Protein AF-0000000084917262 (afdb_homodimer)

Secondary structure (DSSP, 8-state):
---EEEEEE--GGGB-TTSSB-HHHHHHHHHHHHHHHHHHTTS--HHHHTTTEE--EEEEEEEE-S---TT-EEEEEEEEEEE-SSEEEEEEEEEETT--EEEEEEEEEE-EEE-TTS--EEE-PPPHHHHHHHHTTB-/---EEEEEE--GGGB-TTSSB-HHHHHHHHHHHHHHHHHHTTS--HHHHTTTEE--EEEEEEEE-S---TT-EEEEEEEEEEE-SSEEEEEEEEEETT--EEEEEEEEEE-EEE-TTS--EEE-PPPHHHHHHHHTTB-

Radius of gyration: 19.42 Å; Cα contacts (8 Å, |Δi|>4): 607; chains: 2; bounding box: 47×55×39 Å

Foldseek 3Di:
DDWDKDKDAAAPVQADPVQFGDVVVVVVVVVVSVQCCCVVQQVHHCVPAVQWKDKDWDDKDKDFQDTHHHGFMKMKTKFWADDDFFKTKMKMWIAGPVRHTGMIIIIMIGIWTADNVRPDIGGDGDDPSSVVSNCVRHD/DDWDKDKDAAAPVQADPVQFGDVVVVVVVVVVSVQCCCVVQQVHHCVPAVQWKDKDWDDKDKDFDDTHHHGFMKMKTKFWADDDFFKTKMKMWIAGPVRHTGMIIIIMIGIWTADNVRPDIGGDGDDPSSVVSNCVRHD

Solvent-accessible surface area (backbone atoms only — not comparable to full-atom values): 14367 Å² total; per-residue (Å²): 112,38,66,51,72,49,75,49,68,38,45,77,92,38,46,41,91,77,58,28,53,37,66,47,50,55,48,47,48,50,51,50,50,52,48,49,43,30,33,77,67,53,75,48,37,62,94,73,40,45,80,44,30,48,68,52,70,40,34,39,37,40,38,49,68,42,87,51,41,76,69,41,53,34,41,37,36,36,34,30,70,44,80,56,66,34,35,37,35,28,37,37,38,32,26,35,87,86,64,48,53,29,30,38,38,39,41,29,36,31,33,28,38,34,40,94,85,54,80,43,76,42,81,33,68,58,51,71,70,50,49,57,49,53,55,58,21,39,106,115,40,65,50,72,50,75,48,68,39,44,78,91,39,44,40,92,76,57,27,52,37,67,47,50,55,47,45,50,50,50,49,50,52,47,48,42,29,34,77,66,53,72,49,37,61,92,73,40,47,78,44,30,47,67,52,69,41,35,40,37,40,39,49,68,41,87,50,42,77,68,41,52,34,41,37,36,35,34,32,70,45,80,57,64,34,36,37,35,27,38,38,39,31,25,36,86,88,65,48,55,29,31,38,38,39,42,28,35,32,34,29,39,34,40,92,85,53,79,44,77,42,80,34,67,59,52,70,69,50,49,56,48,54,54,57,21,38,106

Sequence (278 aa):
MSYFTKQEKIKFKHIDYAGIVFYPRFLEMVNDLVEDWFEEALDRPFSKMHETNGIPTVDLKVQFKAPARLGEVITKKLWVKELRNSSVLCGFQFVKDNNTTVLEGEVTLVNVKIAEDRNEIKSEAFSEVIKSKIMNYQLMSYFTKQEKIKFKHIDYAGIVFYPRFLEMVNDLVEDWFEEALDRPFSKMHETNGIPTVDLKVQFKAPARLGEVITKKLWVKELRNSSVLCGFQFVKDNNTTVLEGEVTLVNVKIAEDRNEIKSEAFSEVIKSKIMNYQL

Organism: Flavobacterium indicum (strain DSM 17447 / CIP 109464 / GPTSA100-9) (NCBI:txid1094466)

Structure (mmCIF, N/CA/C/O backbone):
data_AF-0000000084917262-model_v1
#
loop_
_entity.id
_entity.type
_entity.pdbx_description
1 polymer 'Probable thioesterase'
#
loop_
_atom_site.group_PDB
_atom_site.id
_atom_site.type_symbol
_atom_site.label_atom_id
_atom_site.label_alt_id
_atom_site.label_comp_id
_atom_site.label_asym_id
_atom_site.label_entity_id
_atom_site.label_seq_id
_atom_site.pdbx_PDB_ins_code
_atom_site.Cartn_x
_atom_site.Cartn_y
_atom_site.Cartn_z
_atom_site.occupancy
_atom_site.B_iso_or_equiv
_atom_site.auth_seq_id
_atom_site.auth_comp_id
_atom_site.auth_asym_id
_atom_site.auth_atom_id
_atom_site.pdbx_PDB_model_num
ATOM 1 N N . MET A 1 1 ? 22.609 -16.922 -0.938 1 57.91 1 MET A N 1
ATOM 2 C CA . MET A 1 1 ? 21.312 -16.453 -0.486 1 57.91 1 MET A CA 1
ATOM 3 C C . MET A 1 1 ? 20.891 -15.211 -1.265 1 57.91 1 MET A C 1
ATOM 5 O O . MET A 1 1 ? 21.578 -14.188 -1.232 1 57.91 1 MET A O 1
ATOM 9 N N . SER A 1 2 ? 20.062 -15.305 -2.33 1 86.94 2 SER A N 1
ATOM 10 C CA . SER A 1 2 ? 20.125 -14.25 -3.34 1 86.94 2 SER A CA 1
ATOM 11 C C . SER A 1 2 ? 18.844 -13.406 -3.334 1 86.94 2 SER A C 1
ATOM 13 O O . SER A 1 2 ? 17.766 -13.906 -2.998 1 86.94 2 SER A O 1
ATOM 15 N N . TYR A 1 3 ? 19.047 -12.133 -3.193 1 95.94 3 TYR A N 1
ATOM 16 C CA . TYR A 1 3 ? 17.953 -11.203 -3.494 1 95.94 3 TYR A CA 1
ATOM 17 C C . TYR A 1 3 ? 17.594 -11.242 -4.973 1 95.94 3 TYR A C 1
ATOM 19 O O . TYR A 1 3 ? 18.469 -11.438 -5.828 1 95.94 3 TYR A O 1
ATOM 27 N N . PHE A 1 4 ? 16.297 -11.328 -5.18 1 98.5 4 PHE A N 1
ATOM 28 C CA . PHE A 1 4 ? 15.883 -10.906 -6.512 1 98.5 4 PHE A CA 1
ATOM 29 C C . PHE A 1 4 ? 15.891 -9.383 -6.625 1 98.5 4 PHE A C 1
ATOM 31 O O . PHE A 1 4 ? 15.297 -8.695 -5.797 1 98.5 4 PHE A O 1
ATOM 38 N N . THR A 1 5 ? 16.547 -8.836 -7.66 1 98.38 5 THR A N 1
ATOM 39 C CA . THR A 1 5 ? 16.781 -7.395 -7.68 1 98.38 5 THR A CA 1
ATOM 40 C C . THR A 1 5 ? 16.375 -6.797 -9.023 1 98.38 5 THR A C 1
ATOM 42 O O . THR A 1 5 ? 16.594 -7.398 -10.07 1 98.38 5 THR A O 1
ATOM 45 N N . LYS A 1 6 ? 15.789 -5.637 -8.992 1 98.56 6 LYS A N 1
ATOM 46 C CA . LYS A 1 6 ? 15.477 -4.812 -10.156 1 98.56 6 LYS A CA 1
ATOM 47 C C . LYS A 1 6 ? 15.75 -3.336 -9.875 1 98.56 6 LYS A C 1
ATOM 49 O O . LYS A 1 6 ? 15.562 -2.869 -8.75 1 98.56 6 LYS A O 1
ATOM 54 N N . GLN A 1 7 ? 16.141 -2.639 -10.891 1 98.5 7 GLN A N 1
ATOM 55 C CA . GLN A 1 7 ? 16.266 -1.191 -10.758 1 98.5 7 GLN A CA 1
ATOM 56 C C . GLN A 1 7 ? 15.109 -0.468 -11.445 1 98.5 7 GLN A C 1
ATOM 58 O O . GLN A 1 7 ? 14.57 -0.958 -12.438 1 98.5 7 GLN A O 1
ATOM 63 N N . GLU A 1 8 ? 14.797 0.657 -10.922 1 98.38 8 GLU A N 1
ATOM 64 C CA . GLU A 1 8 ? 13.75 1.489 -11.5 1 98.38 8 GLU A CA 1
ATOM 65 C C . GLU A 1 8 ? 14.047 2.973 -11.312 1 98.38 8 GLU A C 1
ATOM 67 O O . GLU A 1 8 ? 14.422 3.398 -10.219 1 98.38 8 GLU A O 1
ATOM 72 N N . LYS A 1 9 ? 13.938 3.75 -12.375 1 98.56 9 LYS A N 1
ATOM 73 C CA . LYS A 1 9 ? 14.062 5.203 -12.305 1 98.56 9 LYS A CA 1
ATOM 74 C C . LYS A 1 9 ? 12.727 5.852 -11.953 1 98.56 9 LYS A C 1
ATOM 76 O O . LYS A 1 9 ? 11.703 5.551 -12.562 1 98.56 9 LYS A O 1
ATOM 81 N N . ILE A 1 10 ? 12.75 6.723 -10.945 1 98.75 10 ILE A N 1
ATOM 82 C CA . ILE A 1 10 ? 11.547 7.461 -10.555 1 98.75 10 ILE A CA 1
ATOM 83 C C . ILE A 1 10 ? 11.156 8.43 -11.672 1 98.75 10 ILE A C 1
ATOM 85 O O . ILE A 1 10 ? 11.984 9.219 -12.133 1 98.75 10 ILE A O 1
ATOM 89 N N . LYS A 1 11 ? 9.938 8.344 -12.094 1 98.75 11 LYS A N 1
ATOM 90 C CA . LYS A 1 11 ? 9.445 9.125 -13.219 1 98.75 11 LYS A CA 1
ATOM 91 C C . LYS A 1 11 ? 8.391 10.133 -12.781 1 98.75 11 LYS A C 1
ATOM 93 O O . LYS A 1 11 ? 7.938 10.102 -11.633 1 98.75 11 LYS A O 1
ATOM 98 N N . PHE A 1 12 ? 7.906 10.922 -13.742 1 98.31 12 PHE A N 1
ATOM 99 C CA . PHE A 1 12 ? 6.938 11.984 -13.508 1 98.31 12 PHE A CA 1
ATOM 100 C C . PHE A 1 12 ? 5.645 11.43 -12.93 1 98.31 12 PHE A C 1
ATOM 102 O O . PHE A 1 12 ? 5.094 11.984 -11.977 1 98.31 12 PHE A O 1
ATOM 109 N N . LYS A 1 13 ? 5.129 10.336 -13.312 1 98 13 LYS A N 1
ATOM 110 C CA . LYS A 1 13 ? 3.855 9.734 -12.922 1 98 13 LYS A CA 1
ATOM 111 C C . LYS A 1 13 ? 3.881 9.289 -11.461 1 98 13 LYS A C 1
ATOM 113 O O . LYS A 1 13 ? 2.836 8.977 -10.883 1 98 13 LYS A O 1
ATOM 118 N N . HIS A 1 14 ? 5.133 9.211 -10.906 1 98.62 14 HIS A N 1
ATOM 119 C CA . HIS A 1 14 ? 5.27 8.68 -9.555 1 98.62 14 HIS A CA 1
ATOM 120 C C . HIS A 1 14 ? 5.164 9.789 -8.516 1 98.62 14 HIS A C 1
ATOM 122 O O . HIS A 1 14 ? 4.992 9.508 -7.324 1 98.62 14 HIS A O 1
ATOM 128 N N . ILE A 1 15 ? 5.332 11.055 -8.914 1 96.94 15 ILE A N 1
ATOM 129 C CA . ILE A 1 15 ? 5.582 12.172 -8.008 1 96.94 15 ILE A CA 1
ATOM 130 C C . ILE A 1 15 ? 4.266 12.867 -7.68 1 96.94 15 ILE A C 1
ATOM 132 O O . ILE A 1 15 ? 3.436 13.102 -8.562 1 96.94 15 ILE A O 1
ATOM 136 N N . ASP A 1 16 ? 4.109 13.125 -6.438 1 93.81 16 ASP A N 1
ATOM 137 C CA . ASP A 1 16 ? 2.918 13.859 -6.023 1 93.81 16 ASP A CA 1
ATOM 138 C C . ASP A 1 16 ? 3.219 15.352 -5.863 1 93.81 16 ASP A C 1
ATOM 140 O O . ASP A 1 16 ? 4.293 15.82 -6.25 1 93.81 16 ASP A O 1
ATOM 144 N N . TYR A 1 17 ? 2.275 16.078 -5.309 1 90 17 TYR A N 1
ATOM 145 C CA . TYR A 1 17 ? 2.352 17.531 -5.203 1 90 17 TYR A CA 1
ATOM 146 C C . TYR A 1 17 ? 3.5 17.953 -4.293 1 90 17 TYR A C 1
ATOM 148 O O . TYR A 1 17 ? 4.086 19.016 -4.477 1 90 17 TYR A O 1
ATOM 156 N N . ALA A 1 18 ? 3.91 17.109 -3.277 1 89.06 18 ALA A N 1
ATOM 157 C CA . ALA A 1 18 ? 4.988 17.422 -2.344 1 89.06 18 ALA A CA 1
ATOM 158 C C . ALA A 1 18 ? 6.355 17.234 -2.998 1 89.06 18 ALA A C 1
ATOM 160 O O . ALA A 1 18 ? 7.387 17.531 -2.391 1 89.06 18 ALA A O 1
ATOM 161 N N . GLY A 1 19 ? 6.375 16.734 -4.246 1 91.31 19 GLY A N 1
ATOM 162 C CA . GLY A 1 19 ? 7.621 16.578 -4.98 1 91.31 19 GLY A CA 1
ATOM 163 C C . GLY A 1 19 ? 8.336 15.273 -4.672 1 91.31 19 GLY A C 1
ATOM 164 O O . GLY A 1 19 ? 9.523 15.117 -4.973 1 91.31 19 GLY A O 1
ATOM 165 N N . ILE A 1 20 ? 7.715 14.422 -4.02 1 95.06 20 ILE A N 1
ATOM 166 C CA . ILE A 1 20 ? 8.266 13.109 -3.717 1 95.06 20 ILE A CA 1
ATOM 167 C C . ILE A 1 20 ? 7.32 12.023 -4.242 1 95.06 20 ILE A C 1
ATOM 169 O O . ILE A 1 20 ? 6.211 12.32 -4.688 1 95.06 20 ILE A O 1
ATOM 173 N N . VAL A 1 21 ? 7.73 10.789 -4.219 1 98.06 21 VAL A N 1
ATOM 174 C CA . VAL A 1 21 ? 6.906 9.688 -4.711 1 98.06 21 VAL A CA 1
ATOM 175 C C . VAL A 1 21 ? 5.652 9.555 -3.848 1 98.06 21 VAL A C 1
ATOM 177 O O . VAL A 1 21 ? 5.738 9.531 -2.619 1 98.06 21 VAL A O 1
ATOM 180 N N . PHE A 1 22 ? 4.516 9.484 -4.52 1 98.19 22 PHE A N 1
ATOM 181 C CA . PHE A 1 22 ? 3.242 9.133 -3.898 1 98.19 22 PHE A CA 1
ATOM 182 C C . PHE A 1 22 ? 3.258 7.691 -3.414 1 98.19 22 PHE A C 1
ATOM 184 O O . PHE A 1 22 ? 3.453 6.766 -4.207 1 98.19 22 PHE A O 1
ATOM 191 N N . TYR A 1 23 ? 3.033 7.43 -2.107 1 98.44 23 TYR A N 1
ATOM 192 C CA . TYR A 1 23 ? 3.441 6.168 -1.502 1 98.44 23 TYR A CA 1
ATOM 193 C C . TYR A 1 23 ? 2.713 4.992 -2.145 1 98.44 23 TYR A C 1
ATOM 195 O O . TYR A 1 23 ? 3.281 3.906 -2.291 1 98.44 23 TYR A O 1
ATOM 203 N N . PRO A 1 24 ? 1.48 5.141 -2.543 1 98.5 24 PRO A N 1
ATOM 204 C CA . PRO A 1 24 ? 0.861 3.986 -3.201 1 98.5 24 PRO A CA 1
ATOM 205 C C . PRO A 1 24 ? 1.6 3.564 -4.469 1 98.5 24 PRO A C 1
ATOM 207 O O . PRO A 1 24 ? 1.508 2.406 -4.883 1 98.5 24 PRO A O 1
ATOM 210 N N . ARG A 1 25 ? 2.295 4.477 -5.078 1 98.75 25 ARG A N 1
ATOM 211 C CA . ARG A 1 25 ? 3.096 4.109 -6.238 1 98.75 25 ARG A CA 1
ATOM 212 C C . ARG A 1 25 ? 4.176 3.1 -5.863 1 98.75 25 ARG A C 1
ATOM 214 O O . ARG A 1 25 ? 4.527 2.23 -6.664 1 98.75 25 ARG A O 1
ATOM 221 N N . PHE A 1 26 ? 4.688 3.238 -4.676 1 98.81 26 PHE A N 1
ATOM 222 C CA . PHE A 1 26 ? 5.68 2.268 -4.219 1 98.81 26 PHE A CA 1
ATOM 223 C C . PHE A 1 26 ? 5.074 0.871 -4.145 1 98.81 26 PHE A C 1
ATOM 225 O O . PHE A 1 26 ? 5.758 -0.122 -4.402 1 98.81 26 PHE A O 1
ATOM 232 N N . LEU A 1 27 ? 3.834 0.787 -3.783 1 98.69 27 LEU A N 1
ATOM 233 C CA . LEU A 1 27 ? 3.197 -0.521 -3.666 1 98.69 27 LEU A CA 1
ATOM 234 C C . LEU A 1 27 ? 2.924 -1.118 -5.043 1 98.69 27 LEU A C 1
ATOM 236 O O . LEU A 1 27 ? 2.98 -2.338 -5.219 1 98.69 27 LEU A O 1
ATOM 240 N N . GLU A 1 28 ? 2.711 -0.236 -6.004 1 98.56 28 GLU A N 1
ATOM 241 C CA . GLU A 1 28 ? 2.703 -0.713 -7.387 1 98.56 28 GLU A CA 1
ATOM 242 C C . GLU A 1 28 ? 4.066 -1.275 -7.781 1 98.56 28 GLU A C 1
ATOM 244 O O . GLU A 1 28 ? 4.145 -2.309 -8.453 1 98.56 28 GLU A O 1
ATOM 249 N N . MET A 1 29 ? 5.051 -0.601 -7.371 1 98.81 29 MET A N 1
ATOM 250 C CA . MET A 1 29 ? 6.402 -1.062 -7.68 1 98.81 29 MET A CA 1
ATOM 251 C C . MET A 1 29 ? 6.688 -2.398 -7.004 1 98.81 29 MET A C 1
ATOM 253 O O . MET A 1 29 ? 7.379 -3.248 -7.566 1 98.81 29 MET A O 1
ATOM 257 N N . VAL A 1 30 ? 6.211 -2.574 -5.762 1 98.81 30 VAL A N 1
ATOM 258 C CA . VAL A 1 30 ? 6.355 -3.859 -5.086 1 98.81 30 VAL A CA 1
ATOM 259 C C . VAL A 1 30 ? 5.668 -4.953 -5.898 1 98.81 30 VAL A C 1
ATOM 261 O O . VAL A 1 30 ? 6.238 -6.023 -6.113 1 98.81 30 VAL A O 1
ATOM 264 N N . ASN A 1 31 ? 4.469 -4.66 -6.355 1 98.62 31 ASN A N 1
ATOM 265 C CA . ASN A 1 31 ? 3.775 -5.641 -7.184 1 98.62 31 ASN A CA 1
ATOM 266 C C . ASN A 1 31 ? 4.551 -5.941 -8.461 1 98.62 31 ASN A C 1
ATOM 268 O O . ASN A 1 31 ? 4.648 -7.098 -8.875 1 98.62 31 ASN A O 1
ATOM 272 N N . ASP A 1 32 ? 5.043 -4.883 -9.094 1 98.5 32 ASP A N 1
ATOM 273 C CA . ASP A 1 32 ? 5.848 -5.082 -10.297 1 98.5 32 ASP A CA 1
ATOM 274 C C . ASP A 1 32 ? 7.039 -6 -10.016 1 98.5 32 ASP A C 1
ATOM 276 O O . ASP A 1 32 ? 7.375 -6.855 -10.836 1 98.5 32 ASP A O 1
ATOM 280 N N . LEU A 1 33 ? 7.672 -5.785 -8.891 1 98.81 33 LEU A N 1
ATOM 281 C CA . LEU A 1 33 ? 8.812 -6.598 -8.484 1 98.81 33 LEU A CA 1
ATOM 282 C C . LEU A 1 33 ? 8.414 -8.062 -8.336 1 98.81 33 LEU A C 1
ATOM 284 O O . LEU A 1 33 ? 9.125 -8.953 -8.797 1 98.81 33 LEU A O 1
ATOM 288 N N . VAL A 1 34 ? 7.316 -8.328 -7.734 1 98.62 34 VAL A N 1
ATOM 289 C CA . VAL A 1 34 ? 6.785 -9.672 -7.574 1 98.62 34 VAL A CA 1
ATOM 290 C C . VAL A 1 34 ? 6.504 -10.289 -8.945 1 98.62 34 VAL A C 1
ATOM 292 O O . VAL A 1 34 ? 6.867 -11.438 -9.203 1 98.62 34 VAL A O 1
ATOM 295 N N . GLU A 1 35 ? 5.859 -9.516 -9.805 1 98 35 GLU A N 1
ATOM 296 C CA . GLU A 1 35 ? 5.551 -10 -11.148 1 98 35 GLU A CA 1
ATOM 297 C C . GLU A 1 35 ? 6.82 -10.367 -11.906 1 98 35 GLU A C 1
ATOM 299 O O . GLU A 1 35 ? 6.895 -11.43 -12.523 1 98 35 GLU A O 1
ATOM 304 N N . ASP A 1 36 ? 7.777 -9.508 -11.852 1 98.5 36 ASP A N 1
ATOM 305 C CA . ASP A 1 36 ? 9.062 -9.781 -12.484 1 98.5 36 ASP A CA 1
ATOM 306 C C . ASP A 1 36 ? 9.703 -11.039 -11.906 1 98.5 36 ASP A C 1
ATOM 308 O O . ASP A 1 36 ? 10.305 -11.836 -12.633 1 98.5 36 ASP A O 1
ATOM 312 N N . TRP A 1 37 ? 9.617 -11.203 -10.602 1 98.62 37 TRP A N 1
ATOM 313 C CA . TRP A 1 37 ? 10.188 -12.367 -9.93 1 98.62 37 TRP A CA 1
ATOM 314 C C . TRP A 1 37 ? 9.547 -13.648 -10.453 1 98.62 37 TRP A C 1
ATOM 316 O O . TRP A 1 37 ? 10.25 -14.609 -10.789 1 98.62 37 TRP A O 1
ATOM 326 N N . PHE A 1 38 ? 8.281 -13.656 -10.547 1 98.06 38 PHE A N 1
ATOM 327 C CA . PHE A 1 38 ? 7.562 -14.828 -11.039 1 98.06 38 PHE A CA 1
ATOM 328 C C . PHE A 1 38 ? 7.945 -15.133 -12.484 1 98.06 38 PHE A C 1
ATOM 330 O O . PHE A 1 38 ? 8.055 -16.297 -12.875 1 98.06 38 PHE A O 1
ATOM 337 N N . GLU A 1 39 ? 8.109 -14.102 -13.258 1 97.69 39 GLU A N 1
ATOM 338 C CA . GLU A 1 39 ? 8.414 -14.297 -14.672 1 97.69 39 GLU A CA 1
ATOM 339 C C . GLU A 1 39 ? 9.867 -14.719 -14.867 1 97.69 39 GLU A C 1
ATOM 341 O O . GLU A 1 39 ? 10.141 -15.742 -15.5 1 97.69 39 GLU A O 1
ATOM 346 N N . GLU A 1 40 ? 10.758 -14.016 -14.297 1 97.88 40 GLU A N 1
ATOM 347 C CA . GLU A 1 40 ? 12.172 -14.148 -14.641 1 97.88 40 GLU A CA 1
ATOM 348 C C . GLU A 1 40 ? 12.836 -15.25 -13.82 1 97.88 40 GLU A C 1
ATOM 350 O O . GLU A 1 40 ? 13.781 -15.891 -14.273 1 97.88 40 GLU A O 1
ATOM 355 N N . ALA A 1 41 ? 12.328 -15.453 -12.586 1 96.94 41 ALA A N 1
ATOM 356 C CA . ALA A 1 41 ? 13.016 -16.375 -11.68 1 96.94 41 ALA A CA 1
ATOM 357 C C . ALA A 1 41 ? 12.242 -17.672 -11.523 1 96.94 41 ALA A C 1
ATOM 359 O O . ALA A 1 41 ? 12.828 -18.734 -11.312 1 96.94 41 ALA A O 1
ATOM 360 N N . LEU A 1 42 ? 10.953 -17.656 -11.625 1 96.75 42 LEU A N 1
ATOM 361 C CA . LEU A 1 42 ? 10.148 -18.828 -11.312 1 96.75 42 LEU A CA 1
ATOM 362 C C . LEU A 1 42 ? 9.555 -19.438 -12.578 1 96.75 42 LEU A C 1
ATOM 364 O O . LEU A 1 42 ? 8.891 -20.469 -12.523 1 96.75 42 LEU A O 1
ATOM 368 N N . ASP A 1 43 ? 9.727 -18.812 -13.719 1 95.94 43 ASP A N 1
ATOM 369 C CA . ASP A 1 43 ? 9.219 -19.266 -15.008 1 95.94 43 ASP A CA 1
ATOM 370 C C . ASP A 1 43 ? 7.699 -19.406 -14.984 1 95.94 43 ASP A C 1
ATOM 372 O O . ASP A 1 43 ? 7.148 -20.391 -15.477 1 95.94 43 ASP A O 1
ATOM 376 N N . ARG A 1 44 ? 7.109 -18.5 -14.367 1 94.75 44 ARG A N 1
ATOM 377 C CA . ARG A 1 44 ? 5.656 -18.469 -14.234 1 94.75 44 ARG A CA 1
ATOM 378 C C . ARG A 1 44 ? 5.121 -17.047 -14.406 1 94.75 44 ARG A C 1
ATOM 380 O O . ARG A 1 44 ? 4.617 -16.453 -13.453 1 94.75 44 ARG A O 1
ATOM 387 N N . PRO A 1 45 ? 5.164 -16.625 -15.672 1 95.5 45 PRO A N 1
ATOM 388 C CA . PRO A 1 45 ? 4.699 -15.266 -15.906 1 95.5 45 PRO A CA 1
ATOM 389 C C . PRO A 1 45 ? 3.205 -15.094 -15.641 1 95.5 45 PRO A C 1
ATOM 391 O O . PRO A 1 45 ? 2.412 -15.984 -15.953 1 95.5 45 PRO A O 1
ATOM 394 N N . PHE A 1 46 ? 2.881 -13.906 -15.07 1 93.06 46 PHE A N 1
ATOM 395 C CA . PHE A 1 46 ? 1.482 -13.594 -14.805 1 93.06 46 PHE A CA 1
ATOM 396 C C . PHE A 1 46 ? 0.658 -13.672 -16.078 1 93.06 46 PHE A C 1
ATOM 398 O O . PHE A 1 46 ? -0.5 -14.094 -16.062 1 93.06 46 PHE A O 1
ATOM 405 N N . SER A 1 47 ? 1.156 -13.352 -17.234 1 89.38 47 SER A N 1
ATOM 406 C CA . SER A 1 47 ? 0.464 -13.336 -18.516 1 89.38 47 SER A CA 1
ATOM 407 C C . SER A 1 47 ? 0.005 -14.734 -18.906 1 89.38 47 SER A C 1
ATOM 409 O O . SER A 1 47 ? -0.925 -14.883 -19.703 1 89.38 47 SER A O 1
ATOM 411 N N . LYS A 1 48 ? 0.574 -15.766 -18.375 1 85.19 48 LYS A N 1
ATOM 412 C CA . LYS A 1 48 ? 0.231 -17.141 -18.734 1 85.19 48 LYS A CA 1
ATOM 413 C C . LYS A 1 48 ? -0.531 -17.844 -17.625 1 85.19 48 LYS A C 1
ATOM 415 O O . LYS A 1 48 ? -1.221 -18.828 -17.859 1 85.19 48 LYS A O 1
ATOM 420 N N . MET A 1 49 ? -0.404 -17.391 -16.438 1 78.75 49 MET A N 1
ATOM 421 C CA . MET A 1 49 ? -1.025 -18.062 -15.289 1 78.75 49 MET A CA 1
ATOM 422 C C . MET A 1 49 ? -2.424 -17.516 -15.031 1 78.75 49 MET A C 1
ATOM 424 O O . MET A 1 49 ? -3.311 -18.234 -14.586 1 78.75 49 MET A O 1
ATOM 428 N N . HIS A 1 50 ? -2.658 -16.359 -15.312 1 66 50 HIS A N 1
ATOM 429 C CA . HIS A 1 50 ? -3.814 -15.664 -14.766 1 66 50 HIS A CA 1
ATOM 430 C C . HIS A 1 50 ? -5.094 -16.062 -15.492 1 66 50 HIS A C 1
ATOM 432 O O . HIS A 1 50 ? -6.191 -15.664 -15.086 1 66 50 HIS A O 1
ATOM 438 N N . GLU A 1 51 ? -4.969 -16.906 -16.375 1 70.44 51 GLU A N 1
ATOM 439 C CA . GLU A 1 51 ? -6.207 -17.422 -16.953 1 70.44 51 GLU A CA 1
ATOM 440 C C . GLU A 1 51 ? -6.957 -18.312 -15.961 1 70.44 51 GLU A C 1
ATOM 442 O O . GLU A 1 51 ? -8.188 -18.266 -15.898 1 70.44 51 GLU A O 1
ATOM 447 N N . THR A 1 52 ? -6.176 -18.922 -15.117 1 82.69 52 THR A N 1
ATOM 448 C CA . THR A 1 52 ? -6.816 -19.891 -14.234 1 82.69 52 THR A CA 1
ATOM 449 C C . THR A 1 52 ? -6.262 -19.766 -12.812 1 82.69 52 THR A C 1
ATOM 451 O O . THR A 1 52 ? -6.797 -20.375 -11.883 1 82.69 52 THR A O 1
ATOM 454 N N . ASN A 1 53 ? -5.219 -19.031 -12.602 1 91.44 53 ASN A N 1
ATOM 455 C CA . ASN A 1 53 ? -4.551 -18.906 -11.312 1 91.44 53 ASN A CA 1
ATOM 456 C C . ASN A 1 53 ? -4.246 -17.453 -10.977 1 91.44 53 ASN A C 1
ATOM 458 O O . ASN A 1 53 ? -4.473 -16.562 -11.797 1 91.44 53 ASN A O 1
ATOM 462 N N . GLY A 1 54 ? -3.863 -17.188 -9.773 1 93.56 54 GLY A N 1
ATOM 463 C CA . GLY A 1 54 ? -3.438 -15.867 -9.328 1 93.56 54 GLY A CA 1
ATOM 464 C C . GLY A 1 54 ? -2.508 -15.914 -8.133 1 93.56 54 GLY A C 1
ATOM 465 O O . GLY A 1 54 ? -2.322 -16.969 -7.523 1 93.56 54 GLY A O 1
ATOM 466 N N . ILE A 1 55 ? -1.892 -14.867 -7.887 1 96.25 55 ILE A N 1
ATOM 467 C CA . ILE A 1 55 ? -1.007 -14.672 -6.742 1 96.25 55 ILE A CA 1
ATOM 468 C C . ILE A 1 55 ? -1.446 -13.445 -5.945 1 96.25 55 ILE A C 1
ATOM 470 O O . ILE A 1 55 ? -0.732 -12.445 -5.898 1 96.25 55 ILE A O 1
ATOM 474 N N . PRO A 1 56 ? -2.529 -13.492 -5.277 1 96.81 56 PRO A N 1
ATOM 475 C CA . PRO A 1 56 ? -2.977 -12.32 -4.527 1 96.81 56 PRO A CA 1
ATOM 476 C C . PRO A 1 56 ? -2.098 -12.023 -3.316 1 96.81 56 PRO A C 1
ATOM 478 O O . PRO A 1 56 ? -1.553 -12.945 -2.703 1 96.81 56 PRO A O 1
ATOM 481 N N . THR A 1 57 ? -1.932 -10.773 -3.004 1 98.5 57 THR A N 1
ATOM 482 C CA . THR A 1 57 ? -1.354 -10.289 -1.755 1 98.5 57 THR A CA 1
ATOM 483 C C . THR A 1 57 ? -2.381 -10.344 -0.627 1 98.5 57 THR A C 1
ATOM 485 O O . THR A 1 57 ? -3.471 -9.781 -0.747 1 98.5 57 THR A O 1
ATOM 488 N N . VAL A 1 58 ? -2.008 -10.961 0.519 1 98.69 58 VAL A N 1
ATOM 489 C CA . VAL A 1 58 ? -3.02 -11.109 1.56 1 98.69 58 VAL A CA 1
ATOM 490 C C . VAL A 1 58 ? -2.596 -10.336 2.807 1 98.69 58 VAL A C 1
ATOM 492 O O . VAL A 1 58 ? -3.408 -10.102 3.703 1 98.69 58 VAL A O 1
ATOM 495 N N . ASP A 1 59 ? -1.339 -10.055 2.92 1 98.81 59 ASP A N 1
ATOM 496 C CA . ASP A 1 59 ? -0.79 -9.266 4.02 1 98.81 59 ASP A CA 1
ATOM 497 C C . ASP A 1 59 ? 0.361 -8.383 3.539 1 98.81 59 ASP A C 1
ATOM 499 O O . ASP A 1 59 ? 1.196 -8.82 2.744 1 98.81 59 ASP A O 1
ATOM 503 N N . LEU A 1 60 ? 0.41 -7.16 4.031 1 98.88 60 LEU A N 1
ATOM 504 C CA . LEU A 1 60 ? 1.437 -6.203 3.635 1 98.88 60 LEU A CA 1
ATOM 505 C C . LEU A 1 60 ? 1.819 -5.305 4.805 1 98.88 60 LEU A C 1
ATOM 507 O O . LEU A 1 60 ? 0.947 -4.75 5.48 1 98.88 60 LEU A O 1
ATOM 511 N N . LYS A 1 61 ? 3.068 -5.191 5.086 1 98.81 61 LYS A N 1
ATOM 512 C CA . LYS A 1 61 ? 3.654 -4.242 6.027 1 98.81 61 LYS A CA 1
ATOM 513 C C . LYS A 1 61 ? 4.773 -3.436 5.375 1 98.81 61 LYS A C 1
ATOM 515 O O . LYS A 1 61 ? 5.656 -4.004 4.727 1 98.81 61 LYS A O 1
ATOM 520 N N . VAL A 1 62 ? 4.727 -2.188 5.559 1 98.88 62 VAL A N 1
ATOM 521 C CA . VAL A 1 62 ? 5.746 -1.354 4.934 1 98.88 62 VAL A CA 1
ATOM 522 C C . VAL A 1 62 ? 6.121 -0.207 5.871 1 98.88 62 VAL A C 1
ATOM 524 O O . VAL A 1 62 ? 5.25 0.413 6.484 1 98.88 62 VAL A O 1
ATOM 527 N N . GLN A 1 63 ? 7.344 0.051 6.016 1 98.88 63 GLN A N 1
ATOM 528 C CA . GLN A 1 63 ? 7.875 1.269 6.621 1 98.88 63 GLN A CA 1
ATOM 529 C C . GLN A 1 63 ? 8.547 2.154 5.574 1 98.88 63 GLN A C 1
ATOM 531 O O . GLN A 1 63 ? 9.43 1.7 4.848 1 98.88 63 GLN A O 1
ATOM 536 N N . PHE A 1 64 ? 8.062 3.344 5.461 1 98.81 64 PHE A N 1
ATOM 537 C CA . PHE A 1 64 ? 8.664 4.332 4.57 1 98.81 64 PHE A CA 1
ATOM 538 C C . PHE A 1 64 ? 9.727 5.145 5.305 1 98.81 64 PHE A C 1
ATOM 540 O O . PHE A 1 64 ? 9.406 5.895 6.23 1 98.81 64 PHE A O 1
ATOM 547 N N . LYS A 1 65 ? 10.953 5.055 4.84 1 98.38 65 LYS A N 1
ATOM 548 C CA . LYS A 1 65 ? 12.094 5.516 5.637 1 98.38 65 LYS A CA 1
ATOM 549 C C . LYS A 1 65 ? 12.633 6.836 5.105 1 98.38 65 LYS A C 1
ATOM 551 O O . LYS A 1 65 ? 13.148 7.656 5.871 1 98.38 65 LYS A O 1
ATOM 556 N N . ALA A 1 66 ? 12.617 7.031 3.824 1 97.38 66 ALA A N 1
ATOM 557 C CA . AL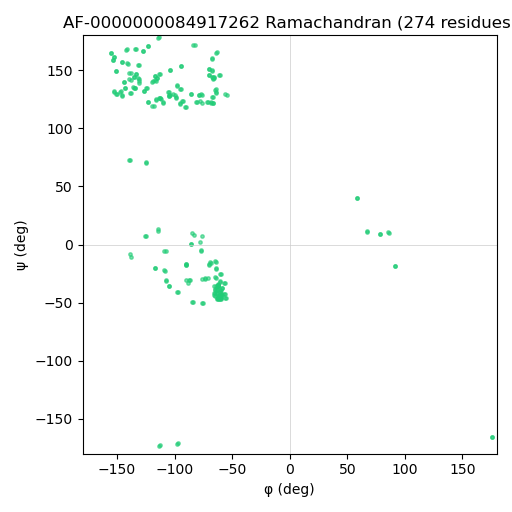A A 1 66 ? 13.117 8.25 3.189 1 97.38 66 ALA A CA 1
ATOM 558 C C . ALA A 1 66 ? 12.375 8.531 1.89 1 97.38 66 ALA A C 1
ATOM 560 O O . ALA A 1 66 ? 11.906 7.609 1.218 1 97.38 66 ALA A O 1
ATOM 561 N N . PRO A 1 67 ? 12.25 9.844 1.575 1 96.62 67 PRO A N 1
ATOM 562 C CA . PRO A 1 67 ? 11.586 10.156 0.306 1 96.62 67 PRO A CA 1
ATOM 563 C C . PRO A 1 67 ? 12.43 9.773 -0.908 1 96.62 67 PRO A C 1
ATOM 565 O O . PRO A 1 67 ? 13.656 9.68 -0.81 1 96.62 67 PRO A O 1
ATOM 568 N N . ALA A 1 68 ? 11.789 9.453 -2.012 1 97.56 68 ALA A N 1
ATOM 569 C CA . ALA A 1 68 ? 12.406 9.328 -3.328 1 97.56 68 ALA A CA 1
ATOM 570 C C . ALA A 1 68 ? 11.906 10.414 -4.273 1 97.56 68 ALA A C 1
ATOM 572 O O . ALA A 1 68 ? 10.75 10.836 -4.191 1 97.56 68 ALA A O 1
ATOM 573 N N . ARG A 1 69 ? 12.75 10.859 -5.16 1 96.5 69 ARG A N 1
ATOM 574 C CA . ARG A 1 69 ? 12.461 12.023 -5.98 1 96.5 69 ARG A CA 1
ATOM 575 C C . ARG A 1 69 ? 12.641 11.711 -7.461 1 96.5 69 ARG A C 1
ATOM 577 O O . ARG A 1 69 ? 13.266 10.711 -7.82 1 96.5 69 ARG A O 1
ATOM 584 N N . LEU A 1 70 ? 12.109 12.664 -8.266 1 97.25 70 LEU A N 1
ATOM 585 C CA . LEU A 1 70 ? 12.148 12.531 -9.719 1 97.25 70 LEU A CA 1
ATOM 586 C C . LEU A 1 70 ? 13.578 12.344 -10.211 1 97.25 70 LEU A C 1
ATOM 588 O O . LEU A 1 70 ? 14.477 13.086 -9.82 1 97.25 70 LEU A O 1
ATOM 592 N N . GLY A 1 71 ? 13.695 11.312 -11.008 1 97.94 71 GLY A N 1
ATOM 593 C CA . GLY A 1 71 ? 14.977 11.094 -11.656 1 97.94 71 GLY A CA 1
ATOM 594 C C . GLY A 1 71 ? 15.898 10.188 -10.859 1 97.94 71 GLY A C 1
ATOM 595 O O . GLY A 1 71 ? 16.875 9.664 -11.391 1 97.94 71 GLY A O 1
ATOM 596 N N . GLU A 1 72 ? 15.641 10.016 -9.594 1 98 72 GLU A N 1
ATOM 597 C CA . GLU A 1 72 ? 16.453 9.109 -8.797 1 98 72 GLU A CA 1
ATOM 598 C C . GLU A 1 72 ? 16.25 7.66 -9.219 1 98 72 GLU A C 1
ATOM 600 O O . GLU A 1 72 ? 15.188 7.297 -9.727 1 98 72 GLU A O 1
ATOM 605 N N . VAL A 1 73 ? 17.281 6.891 -9.062 1 98.56 73 VAL A N 1
ATOM 606 C CA . VAL A 1 73 ? 17.219 5.461 -9.344 1 98.56 73 VAL A CA 1
ATOM 607 C C . VAL A 1 73 ? 17.172 4.68 -8.031 1 98.56 73 VAL A C 1
ATOM 609 O O . VAL A 1 73 ? 17.984 4.918 -7.137 1 98.56 73 VAL A O 1
ATOM 612 N N . ILE A 1 74 ? 16.234 3.764 -7.953 1 98.56 74 ILE A N 1
ATOM 613 C CA . ILE A 1 74 ? 16.156 2.922 -6.762 1 98.56 74 ILE A CA 1
ATOM 614 C C . ILE A 1 74 ? 16.406 1.464 -7.148 1 98.56 74 ILE A C 1
ATOM 616 O O . ILE A 1 74 ? 15.992 1.021 -8.227 1 98.56 74 ILE A O 1
ATOM 620 N N . THR A 1 75 ? 17.109 0.774 -6.293 1 98.81 75 THR A N 1
ATOM 621 C CA . THR A 1 75 ? 17.25 -0.674 -6.387 1 98.81 75 THR A CA 1
ATOM 622 C C . THR A 1 75 ? 16.234 -1.383 -5.492 1 98.81 75 THR A C 1
ATOM 624 O O . THR A 1 75 ? 16.203 -1.151 -4.281 1 98.81 75 THR A O 1
ATOM 627 N N . LYS A 1 76 ? 15.445 -2.182 -6.133 1 98.88 76 LYS A N 1
ATOM 628 C CA . LYS A 1 76 ? 14.414 -2.951 -5.438 1 98.88 76 LYS A CA 1
ATOM 629 C C . LYS A 1 76 ? 14.883 -4.379 -5.176 1 98.88 76 LYS A C 1
ATOM 631 O O . LYS A 1 76 ? 15.297 -5.082 -6.098 1 98.88 76 LYS A O 1
ATOM 636 N N . LYS A 1 77 ? 14.797 -4.754 -3.908 1 98.69 77 LYS A N 1
ATOM 637 C CA . LYS A 1 77 ? 15.234 -6.086 -3.506 1 98.69 77 LYS A CA 1
ATOM 638 C C . LYS A 1 77 ? 14.086 -6.895 -2.912 1 98.69 77 LYS A C 1
ATOM 640 O O . LYS A 1 77 ? 13.266 -6.359 -2.164 1 98.69 77 LYS A O 1
ATOM 645 N N . LEU A 1 78 ? 14.039 -8.141 -3.232 1 98.81 78 LEU A N 1
ATOM 646 C CA . LEU A 1 78 ? 13.047 -9.078 -2.715 1 98.81 78 LEU A CA 1
ATOM 647 C C . LEU A 1 78 ? 13.703 -10.398 -2.318 1 98.81 78 LEU A C 1
ATOM 649 O O . LEU A 1 78 ? 14.555 -10.914 -3.043 1 98.81 78 LEU A O 1
ATOM 653 N N . TRP A 1 79 ? 13.32 -10.914 -1.139 1 98.69 79 TRP A N 1
ATOM 654 C CA . TRP A 1 79 ? 13.797 -12.219 -0.695 1 98.69 79 TRP A CA 1
ATOM 655 C C . TRP A 1 79 ? 12.695 -12.984 0.026 1 98.69 79 TRP A C 1
ATOM 657 O O . TRP A 1 79 ? 11.633 -12.43 0.318 1 98.69 79 TRP A O 1
ATOM 667 N N . VAL A 1 80 ? 12.969 -14.297 0.232 1 98.56 80 VAL A N 1
ATOM 668 C CA . VAL A 1 80 ? 11.961 -15.148 0.856 1 98.56 80 VAL A CA 1
ATOM 669 C C . VAL A 1 80 ? 12.289 -15.336 2.338 1 98.56 80 VAL A C 1
ATOM 671 O O . VAL A 1 80 ? 13.422 -15.648 2.697 1 98.56 80 VAL A O 1
ATOM 674 N N . LYS A 1 81 ? 11.305 -15.086 3.133 1 98.44 81 LYS A N 1
ATOM 675 C CA . LYS A 1 81 ? 11.445 -15.289 4.57 1 98.44 81 LYS A CA 1
ATOM 676 C C . LYS A 1 81 ? 10.875 -16.641 4.996 1 98.44 81 LYS A C 1
ATOM 678 O O . LYS A 1 81 ? 11.445 -17.312 5.855 1 98.44 81 LYS A O 1
ATOM 683 N N . GLU A 1 82 ? 9.766 -17 4.43 1 98.25 82 GLU A N 1
ATOM 684 C CA . GLU A 1 82 ? 9.086 -18.25 4.773 1 98.25 82 GLU A CA 1
ATOM 685 C C . GLU A 1 82 ? 8.258 -18.766 3.598 1 98.25 82 GLU A C 1
ATOM 687 O O . GLU A 1 82 ? 7.504 -18.016 2.982 1 98.25 82 GLU A O 1
ATOM 692 N N . LEU A 1 83 ? 8.398 -20.031 3.293 1 98.31 83 LEU A N 1
ATOM 693 C CA . LEU A 1 83 ? 7.59 -20.703 2.281 1 98.31 83 LEU A CA 1
ATOM 694 C C . LEU A 1 83 ? 6.672 -21.734 2.92 1 98.31 83 LEU A C 1
ATOM 696 O O . LEU A 1 83 ? 7.129 -22.578 3.705 1 98.31 83 LEU A O 1
ATOM 700 N N . ARG A 1 84 ? 5.422 -21.609 2.623 1 98.12 84 ARG A N 1
ATOM 701 C CA . ARG A 1 84 ? 4.426 -22.609 3.029 1 98.12 84 ARG A CA 1
ATOM 702 C C . ARG A 1 84 ? 3.852 -23.328 1.819 1 98.12 84 ARG A C 1
ATOM 704 O O . ARG A 1 84 ? 4.391 -23.234 0.715 1 98.12 84 ARG A O 1
ATOM 711 N N . ASN A 1 85 ? 2.818 -24.172 2.082 1 98.19 85 ASN A N 1
ATOM 712 C CA . ASN A 1 85 ? 2.281 -25.016 1.013 1 98.19 85 ASN A CA 1
ATOM 713 C C . ASN A 1 85 ? 1.707 -24.172 -0.122 1 98.19 85 ASN A C 1
ATOM 715 O O . ASN A 1 85 ? 1.933 -24.469 -1.297 1 98.19 85 ASN A O 1
ATOM 719 N N . SER A 1 86 ? 0.936 -23.156 0.256 1 98.5 86 SER A N 1
ATOM 720 C CA . SER A 1 86 ? 0.266 -22.359 -0.776 1 98.5 86 SER A CA 1
ATOM 721 C C . SER A 1 86 ? 0.583 -20.875 -0.634 1 98.5 86 SER A C 1
ATOM 723 O O . SER A 1 86 ? -0.022 -20.047 -1.309 1 98.5 86 SER A O 1
ATOM 725 N N . SER A 1 87 ? 1.523 -20.547 0.282 1 98.75 87 SER A N 1
ATOM 726 C CA . SER A 1 87 ? 1.811 -19.141 0.508 1 98.75 87 SER A CA 1
ATOM 727 C C . SER A 1 87 ? 3.303 -18.906 0.722 1 98.75 87 SER A C 1
ATOM 729 O O . SER A 1 87 ? 4.031 -19.828 1.104 1 98.75 87 SER A O 1
ATOM 731 N N . VAL A 1 88 ? 3.709 -17.703 0.453 1 98.75 88 VAL A N 1
ATOM 732 C CA . VAL A 1 88 ? 5.098 -17.312 0.67 1 98.75 88 VAL A CA 1
ATOM 733 C C . VAL A 1 88 ? 5.152 -15.914 1.279 1 98.75 88 VAL A C 1
ATOM 735 O O . VAL A 1 88 ? 4.453 -15.008 0.829 1 98.75 88 VAL A O 1
ATOM 738 N N . LEU A 1 89 ? 5.902 -15.773 2.338 1 98.81 89 LEU A N 1
ATOM 739 C CA . LEU A 1 89 ? 6.238 -14.492 2.943 1 98.81 89 LEU A CA 1
ATOM 740 C C . LEU A 1 89 ? 7.555 -13.953 2.391 1 98.81 89 LEU A C 1
ATOM 742 O O . LEU A 1 89 ? 8.594 -14.617 2.502 1 98.81 89 LEU A O 1
ATOM 746 N N . CYS A 1 90 ? 7.52 -12.781 1.86 1 98.81 90 CYS A N 1
ATOM 747 C CA . CYS A 1 90 ? 8.719 -12.148 1.32 1 98.81 90 CYS A CA 1
ATOM 748 C C . CYS A 1 90 ? 9.055 -10.875 2.084 1 98.81 90 CYS A C 1
ATOM 750 O O . CYS A 1 90 ? 8.156 -10.148 2.512 1 98.81 90 CYS A O 1
ATOM 752 N N . GLY A 1 91 ? 10.305 -10.633 2.221 1 98.81 91 GLY A N 1
ATOM 753 C CA . GLY A 1 91 ? 10.797 -9.297 2.545 1 98.81 91 GLY A CA 1
ATOM 754 C C . GLY A 1 91 ? 11.195 -8.5 1.32 1 98.81 91 GLY A C 1
ATOM 755 O O . GLY A 1 91 ? 11.523 -9.062 0.277 1 98.81 91 GLY A O 1
ATOM 756 N N . PHE A 1 92 ? 11.133 -7.215 1.424 1 98.88 92 PHE A N 1
ATOM 757 C CA . PHE A 1 92 ? 11.609 -6.355 0.347 1 98.88 92 PHE A CA 1
ATOM 758 C C . PHE A 1 92 ? 12.227 -5.078 0.906 1 98.88 92 PHE A C 1
ATOM 760 O O . PHE A 1 92 ? 11.922 -4.676 2.029 1 98.88 92 PHE A O 1
ATOM 767 N N . GLN A 1 93 ? 13.062 -4.496 0.123 1 98.81 93 GLN A N 1
ATOM 768 C CA . GLN A 1 93 ? 13.734 -3.24 0.443 1 98.81 93 GLN A CA 1
ATOM 769 C C . GLN A 1 93 ? 14.047 -2.447 -0.822 1 98.81 93 GLN A C 1
ATOM 771 O O . GLN A 1 93 ? 14.523 -3.008 -1.812 1 98.81 93 GLN A O 1
ATOM 776 N N . PHE A 1 94 ? 13.68 -1.203 -0.82 1 98.88 94 PHE A N 1
ATOM 777 C CA . PHE A 1 94 ? 14.07 -0.27 -1.87 1 98.88 94 PHE A CA 1
ATOM 778 C C . PHE A 1 94 ? 15.172 0.667 -1.383 1 98.88 94 PHE A C 1
ATOM 780 O O . PHE A 1 94 ? 15.031 1.31 -0.34 1 98.88 94 PHE A O 1
ATOM 787 N N . VAL A 1 95 ? 16.25 0.769 -2.156 1 98.75 95 VAL A N 1
ATOM 788 C CA . VAL A 1 95 ? 17.406 1.534 -1.705 1 98.75 95 VAL A CA 1
ATOM 789 C C . VAL A 1 95 ? 17.891 2.445 -2.83 1 98.75 95 VAL A C 1
ATOM 791 O O . VAL A 1 95 ? 17.859 2.066 -4.004 1 98.75 95 VAL A O 1
ATOM 794 N N . LYS A 1 96 ? 18.422 3.631 -2.416 1 98.12 96 LYS A N 1
ATOM 795 C CA . LYS A 1 96 ? 19.062 4.539 -3.361 1 98.12 96 LYS A CA 1
ATOM 796 C C . LYS A 1 96 ? 20.516 4.141 -3.596 1 98.12 96 LYS A C 1
ATOM 798 O O . LYS A 1 96 ? 21.047 3.248 -2.926 1 98.12 96 LYS A O 1
ATOM 803 N N . ASP A 1 97 ? 21.125 4.828 -4.582 1 94.81 97 ASP A N 1
ATOM 804 C CA . ASP A 1 97 ? 22.516 4.535 -4.922 1 94.81 97 ASP A CA 1
ATOM 805 C C . ASP A 1 97 ? 23.422 4.773 -3.721 1 94.81 97 ASP A C 1
ATOM 807 O O . ASP A 1 97 ? 24.438 4.082 -3.561 1 94.81 97 ASP A O 1
ATOM 811 N N . ASN A 1 98 ? 23.078 5.723 -2.895 1 95.31 98 ASN A N 1
ATOM 812 C CA . ASN A 1 98 ? 23.891 6.031 -1.732 1 95.31 98 ASN A CA 1
ATOM 813 C C . ASN A 1 98 ? 23.578 5.105 -0.559 1 95.31 98 ASN A C 1
ATOM 815 O O . ASN A 1 98 ? 23.953 5.402 0.582 1 95.31 98 ASN A O 1
ATOM 819 N N . ASN A 1 99 ? 22.797 4.102 -0.792 1 95.69 99 ASN A N 1
ATOM 820 C CA . ASN A 1 99 ? 22.469 3.041 0.155 1 95.69 99 ASN A CA 1
ATOM 821 C C . ASN A 1 99 ? 21.422 3.5 1.164 1 95.69 99 ASN A C 1
ATOM 823 O O . ASN A 1 99 ? 21.219 2.855 2.195 1 95.69 99 ASN A O 1
ATOM 827 N N . THR A 1 100 ? 20.875 4.672 0.904 1 98 100 THR A N 1
ATOM 828 C CA . THR A 1 100 ? 19.75 5.109 1.734 1 98 100 THR A CA 1
ATOM 829 C C . THR A 1 100 ? 18.516 4.242 1.49 1 98 100 THR A C 1
ATOM 831 O O . THR A 1 100 ? 18.078 4.086 0.35 1 98 100 THR A O 1
ATOM 834 N N . THR A 1 101 ? 18.016 3.617 2.562 1 98.81 101 THR A N 1
ATOM 835 C CA . THR A 1 101 ? 16.766 2.861 2.447 1 98.81 101 THR A CA 1
ATOM 836 C C . THR A 1 101 ? 15.578 3.799 2.275 1 98.81 101 THR A C 1
ATOM 838 O O . THR A 1 101 ? 15.336 4.66 3.123 1 98.81 101 THR A O 1
ATOM 841 N N . VAL A 1 102 ? 14.859 3.605 1.203 1 98.81 102 VAL A N 1
ATOM 842 C CA . VAL A 1 102 ? 13.648 4.367 0.934 1 98.81 102 VAL A CA 1
ATOM 843 C C . VAL A 1 102 ? 12.461 3.725 1.652 1 98.81 102 VAL A C 1
ATOM 845 O O . VAL A 1 102 ? 11.703 4.406 2.342 1 98.81 102 VAL A O 1
ATOM 848 N N . LEU A 1 103 ? 12.289 2.5 1.526 1 98.88 103 LEU A N 1
ATOM 849 C CA . LEU A 1 103 ? 11.266 1.729 2.229 1 98.88 103 LEU A CA 1
ATOM 850 C C . LEU A 1 103 ? 11.703 0.277 2.395 1 98.88 103 LEU A C 1
ATOM 852 O O . LEU A 1 103 ? 12.609 -0.188 1.697 1 98.88 103 LEU A O 1
ATOM 856 N N . GLU A 1 104 ? 11.055 -0.392 3.324 1 98.94 104 GLU A N 1
ATOM 857 C CA . GLU A 1 104 ? 11.227 -1.825 3.545 1 98.94 104 GLU A CA 1
ATOM 858 C C . GLU A 1 104 ? 9.969 -2.438 4.164 1 98.94 104 GLU A C 1
ATOM 860 O O . GLU A 1 104 ? 9.141 -1.724 4.73 1 98.94 104 GLU A O 1
ATOM 865 N N . GLY A 1 105 ? 9.875 -3.719 3.982 1 98.81 105 GLY A N 1
ATOM 866 C CA . GLY A 1 105 ? 8.664 -4.332 4.5 1 98.81 105 GLY A CA 1
ATOM 867 C C . GLY A 1 105 ? 8.555 -5.809 4.16 1 98.81 105 GLY A C 1
ATOM 868 O O . GLY A 1 105 ? 9.555 -6.461 3.867 1 98.81 105 GLY A O 1
ATOM 869 N N . GLU A 1 106 ? 7.316 -6.285 4.367 1 98.94 106 GLU A N 1
ATOM 870 C CA . GLU A 1 106 ? 6.984 -7.684 4.105 1 98.94 106 GLU A CA 1
ATOM 871 C C . GLU A 1 106 ? 5.664 -7.809 3.352 1 98.94 106 GLU A C 1
ATOM 873 O O . GLU A 1 106 ? 4.746 -7.016 3.564 1 98.94 106 GLU A O 1
ATOM 878 N N . VAL A 1 107 ? 5.633 -8.781 2.484 1 98.88 107 VAL A N 1
ATOM 879 C CA . VAL A 1 107 ? 4.414 -9.07 1.737 1 98.88 107 VAL A CA 1
ATOM 880 C C . VAL A 1 107 ? 4.16 -10.578 1.729 1 98.88 107 VAL A C 1
ATOM 882 O O . VAL A 1 107 ? 5.09 -11.367 1.553 1 98.88 107 VAL A O 1
ATOM 885 N N . THR A 1 108 ? 2.953 -10.961 1.97 1 98.94 108 THR A N 1
ATOM 886 C CA . THR A 1 108 ? 2.547 -12.359 1.879 1 98.94 108 THR A CA 1
ATOM 887 C C . THR A 1 108 ? 1.725 -12.602 0.616 1 98.94 108 THR A C 1
ATOM 889 O O . THR A 1 108 ? 0.727 -11.914 0.377 1 98.94 108 THR A O 1
ATOM 892 N N . LEU A 1 109 ? 2.141 -13.562 -0.103 1 98.69 109 LEU A N 1
ATOM 893 C CA . LEU A 1 109 ? 1.504 -13.945 -1.359 1 98.69 109 LEU A CA 1
ATOM 894 C C . LEU A 1 109 ? 0.898 -15.344 -1.262 1 98.69 109 LEU A C 1
ATOM 896 O O . LEU A 1 109 ? 1.486 -16.234 -0.651 1 98.69 109 LEU A O 1
ATOM 900 N N . VAL A 1 110 ? -0.209 -15.508 -1.888 1 98.44 110 VAL A N 1
ATOM 901 C CA . VAL A 1 110 ? -0.866 -16.812 -1.87 1 98.44 110 VAL A CA 1
ATOM 902 C C . VAL A 1 110 ? -1.098 -17.297 -3.301 1 98.44 110 VAL A C 1
ATOM 904 O O . VAL A 1 110 ? -1.525 -16.516 -4.16 1 98.44 110 VAL A O 1
ATOM 907 N N . ASN A 1 111 ? -0.791 -18.516 -3.521 1 97.62 111 ASN A N 1
ATOM 908 C CA . ASN A 1 111 ? -1.11 -19.156 -4.785 1 97.62 111 ASN A CA 1
ATOM 909 C C . ASN A 1 111 ? -2.561 -19.641 -4.824 1 97.62 111 ASN A C 1
ATOM 911 O O . ASN A 1 111 ? -2.984 -20.422 -3.979 1 97.62 111 ASN A O 1
ATOM 915 N N . VAL A 1 112 ? -3.301 -19.141 -5.832 1 96.38 112 VAL A N 1
ATOM 916 C CA . VAL A 1 112 ? -4.719 -19.469 -5.816 1 96.38 112 VAL A CA 1
ATOM 917 C C . VAL A 1 112 ? -5.148 -19.984 -7.195 1 96.38 112 VAL A C 1
ATOM 919 O O . VAL A 1 112 ? -4.512 -19.656 -8.203 1 96.38 112 VAL A O 1
ATOM 922 N N . LYS A 1 113 ? -6.156 -20.75 -7.168 1 94.06 113 LYS A N 1
ATOM 923 C CA . LYS A 1 113 ? -6.922 -21.094 -8.359 1 94.06 113 LYS A CA 1
ATOM 924 C C . LYS A 1 113 ? -8.172 -20.234 -8.484 1 94.06 113 LYS A C 1
ATOM 926 O O . LYS A 1 113 ? -8.859 -19.969 -7.492 1 94.06 113 LYS A O 1
ATOM 931 N N . ILE A 1 114 ? -8.398 -19.812 -9.695 1 89.75 114 ILE A N 1
ATOM 932 C CA . ILE A 1 114 ? -9.578 -19 -9.984 1 89.75 114 ILE A CA 1
ATOM 933 C C . ILE A 1 114 ? -10.492 -19.75 -10.945 1 89.75 114 ILE A C 1
ATOM 935 O O . ILE A 1 114 ? -10.07 -20.156 -12.023 1 89.75 114 ILE A O 1
ATOM 939 N N . ALA A 1 115 ? -11.703 -19.891 -10.484 1 86.94 115 ALA A N 1
ATOM 940 C CA . ALA A 1 115 ? -12.656 -20.625 -11.305 1 86.94 115 ALA A CA 1
ATOM 941 C C . ALA A 1 115 ? -12.914 -19.906 -12.633 1 86.94 115 ALA A C 1
ATOM 943 O O . ALA A 1 115 ? -12.648 -18.703 -12.75 1 86.94 115 ALA A O 1
ATOM 944 N N . GLU A 1 116 ? -13.523 -20.625 -13.539 1 81.94 116 GLU A N 1
ATOM 945 C CA . GLU A 1 116 ? -13.766 -20.078 -14.875 1 81.94 116 GLU A CA 1
ATOM 946 C C . GLU A 1 116 ? -14.734 -18.906 -14.828 1 81.94 116 GLU A C 1
ATOM 948 O O . GLU A 1 116 ? -14.57 -17.922 -15.562 1 81.94 116 GLU A O 1
ATOM 953 N N . ASP A 1 117 ? -15.68 -19.016 -13.93 1 79.06 117 ASP A N 1
ATOM 954 C CA . ASP A 1 117 ? -16.656 -17.938 -13.82 1 79.06 117 ASP A CA 1
ATOM 955 C C . ASP A 1 117 ? -16.141 -16.828 -12.891 1 79.06 117 ASP A C 1
ATOM 957 O O . ASP A 1 117 ? -16.844 -15.836 -12.664 1 79.06 117 ASP A O 1
ATOM 961 N N . ARG A 1 118 ? -14.922 -17.062 -12.383 1 78.06 118 ARG A N 1
ATOM 962 C CA . ARG A 1 118 ? -14.18 -16.109 -11.562 1 78.06 118 ARG A CA 1
ATOM 963 C C . ARG A 1 118 ? -14.859 -15.891 -10.211 1 78.06 118 ARG A C 1
ATOM 965 O O . ARG A 1 118 ? -14.477 -15 -9.453 1 78.06 118 ARG A O 1
ATOM 972 N N . ASN A 1 119 ? -15.773 -16.656 -9.914 1 81.5 119 ASN A N 1
ATOM 973 C CA . ASN A 1 119 ? -16.547 -16.438 -8.695 1 81.5 119 ASN A CA 1
ATOM 974 C C . ASN A 1 119 ? -15.922 -17.172 -7.508 1 81.5 119 ASN A C 1
ATOM 976 O O . ASN A 1 119 ? -16.219 -16.859 -6.355 1 81.5 119 ASN A O 1
ATOM 980 N N . GLU A 1 120 ? -15.094 -18.062 -7.891 1 88.19 120 GLU A N 1
ATOM 981 C CA . GLU A 1 120 ? -14.469 -18.828 -6.816 1 88.19 120 GLU A CA 1
ATOM 982 C C . GLU A 1 120 ? -12.953 -18.719 -6.875 1 88.19 120 GLU A C 1
ATOM 984 O O . GLU A 1 120 ? -12.344 -18.984 -7.91 1 88.19 120 GLU A O 1
ATOM 989 N N . ILE A 1 121 ? -12.406 -18.25 -5.797 1 91.19 121 ILE A N 1
ATOM 990 C CA . ILE A 1 121 ? -10.961 -18.188 -5.613 1 91.19 121 ILE A CA 1
ATOM 991 C C . ILE A 1 121 ? -10.547 -19.047 -4.426 1 91.19 121 ILE A C 1
ATOM 993 O O . ILE A 1 121 ? -11.008 -18.844 -3.305 1 91.19 121 ILE A O 1
ATOM 997 N N . LYS A 1 122 ? -9.703 -20.047 -4.715 1 93.69 122 LYS A N 1
ATOM 998 C CA . LYS A 1 122 ? -9.289 -20.969 -3.662 1 93.69 122 LYS A CA 1
ATOM 999 C C . LYS A 1 122 ? -7.777 -21.156 -3.654 1 93.69 122 LYS A C 1
ATOM 1001 O O . LYS A 1 122 ? -7.156 -21.266 -4.715 1 93.69 122 LYS A O 1
ATOM 1006 N N . SER A 1 123 ? -7.258 -21.281 -2.449 1 96.31 123 SER A N 1
ATOM 1007 C CA . SER A 1 123 ? -5.824 -21.516 -2.328 1 96.31 123 SER A CA 1
ATOM 1008 C C . SER A 1 123 ? -5.43 -22.828 -2.996 1 96.31 123 SER A C 1
ATOM 1010 O O . SER A 1 123 ? -6.199 -23.797 -2.996 1 96.31 123 SER A O 1
ATOM 1012 N N . GLU A 1 124 ? -4.289 -22.828 -3.541 1 96.56 124 GLU A N 1
ATOM 1013 C CA . GLU A 1 124 ? -3.715 -23.984 -4.207 1 96.56 124 GLU A CA 1
ATOM 1014 C C . GLU A 1 124 ? -2.234 -24.141 -3.869 1 96.56 124 GLU A C 1
ATOM 1016 O O . GLU A 1 124 ? -1.491 -23.156 -3.854 1 96.56 124 GLU A O 1
ATOM 1021 N N . ALA A 1 125 ? -1.844 -25.359 -3.717 1 97.75 125 ALA A N 1
ATOM 1022 C CA . ALA A 1 125 ? -0.45 -25.625 -3.367 1 97.75 125 ALA A CA 1
ATOM 1023 C C . ALA A 1 125 ? 0.486 -25.219 -4.5 1 97.75 125 ALA A C 1
ATOM 1025 O O . ALA A 1 125 ? 0.176 -25.422 -5.676 1 97.75 125 ALA A O 1
ATOM 1026 N N . PHE A 1 126 ? 1.615 -24.703 -4.141 1 97.5 126 PHE A N 1
ATOM 1027 C CA . PHE A 1 126 ? 2.684 -24.578 -5.125 1 97.5 126 PHE A CA 1
ATOM 1028 C C . PHE A 1 126 ? 3.184 -25.938 -5.57 1 97.5 126 PHE A C 1
ATOM 1030 O O . PHE A 1 126 ? 3.268 -26.875 -4.762 1 97.5 126 PHE A O 1
ATOM 1037 N N . SER A 1 127 ? 3.514 -26.016 -6.797 1 96.62 127 SER A N 1
ATOM 1038 C CA . SER A 1 127 ? 4.164 -27.234 -7.238 1 96.62 127 SER A CA 1
ATOM 1039 C C . SER A 1 127 ? 5.551 -27.375 -6.617 1 96.62 127 SER A C 1
ATOM 1041 O O . SER A 1 127 ? 6.148 -26.391 -6.188 1 96.62 127 SER A O 1
ATOM 1043 N N . GLU A 1 128 ? 6.031 -28.609 -6.621 1 97.5 128 GLU A N 1
ATOM 1044 C CA . GLU A 1 128 ? 7.359 -28.844 -6.062 1 97.5 128 GLU A CA 1
ATOM 1045 C C . GLU A 1 128 ? 8.43 -28.094 -6.844 1 97.5 128 GLU A C 1
ATOM 1047 O O . GLU A 1 128 ? 9.414 -27.625 -6.27 1 97.5 128 GLU A O 1
ATOM 1052 N N . VAL A 1 129 ? 8.242 -28.016 -8.117 1 97.12 129 VAL A N 1
ATOM 1053 C CA . VAL A 1 129 ? 9.195 -27.312 -8.969 1 97.12 129 VAL A CA 1
ATOM 1054 C C . VAL A 1 129 ? 9.25 -25.828 -8.578 1 97.12 129 VAL A C 1
ATOM 1056 O O . VAL A 1 129 ? 10.336 -25.266 -8.422 1 97.12 129 VAL A O 1
ATOM 1059 N N . ILE A 1 130 ? 8.133 -25.203 -8.414 1 96.88 130 ILE A N 1
ATOM 1060 C CA . ILE A 1 130 ? 8.047 -23.797 -8.047 1 96.88 130 ILE A CA 1
ATOM 1061 C C . ILE A 1 130 ? 8.625 -23.594 -6.648 1 96.88 130 ILE A C 1
ATOM 1063 O O . ILE A 1 130 ? 9.359 -22.625 -6.41 1 96.88 130 ILE A O 1
ATOM 1067 N N . LYS A 1 131 ? 8.273 -24.453 -5.734 1 97.69 131 LYS A N 1
ATOM 1068 C CA . LYS A 1 131 ? 8.812 -24.359 -4.383 1 97.69 131 LYS A CA 1
ATOM 1069 C C . LYS A 1 131 ? 10.336 -24.375 -4.395 1 97.69 131 LYS A C 1
ATOM 1071 O O . LYS A 1 131 ? 10.977 -23.609 -3.67 1 97.69 131 LYS A O 1
ATOM 1076 N N . SER A 1 132 ? 10.844 -25.281 -5.16 1 97.06 132 SER A N 1
ATOM 1077 C CA . SER A 1 132 ? 12.297 -25.391 -5.254 1 97.06 132 SER A CA 1
ATOM 1078 C C . SER A 1 132 ? 12.914 -24.094 -5.758 1 97.06 132 SER A C 1
ATOM 1080 O O . SER A 1 132 ? 13.938 -23.641 -5.234 1 97.06 132 SER A O 1
ATOM 1082 N N . LYS A 1 133 ? 12.328 -23.5 -6.75 1 97.25 133 LYS A N 1
ATOM 1083 C CA . LYS A 1 133 ? 12.828 -22.234 -7.297 1 97.25 133 LYS A CA 1
ATOM 1084 C C . LYS A 1 133 ? 12.711 -21.109 -6.273 1 97.25 133 LYS A C 1
ATOM 1086 O O . LYS A 1 133 ? 13.609 -20.281 -6.152 1 97.25 133 LYS A O 1
ATOM 1091 N N . ILE A 1 134 ? 11.562 -21.062 -5.547 1 97.81 134 ILE A N 1
ATOM 1092 C CA . ILE A 1 134 ? 11.336 -20.062 -4.523 1 97.81 134 ILE A CA 1
ATOM 1093 C C . ILE A 1 134 ? 12.422 -20.141 -3.455 1 97.81 134 ILE A C 1
ATOM 1095 O O . ILE A 1 134 ? 12.938 -19.125 -2.994 1 97.81 134 ILE A O 1
ATOM 1099 N N . MET A 1 135 ? 12.844 -21.281 -3.137 1 96.31 135 MET A N 1
ATOM 1100 C CA . MET A 1 135 ? 13.781 -21.531 -2.043 1 96.31 135 MET A CA 1
ATOM 1101 C C . MET A 1 135 ? 15.172 -21 -2.391 1 96.31 135 MET A C 1
ATOM 1103 O O . MET A 1 135 ? 16 -20.797 -1.504 1 96.31 135 MET A O 1
ATOM 1107 N N . ASN A 1 136 ? 15.438 -20.75 -3.627 1 96.44 136 ASN A N 1
ATOM 1108 C CA . ASN A 1 136 ? 16.703 -20.141 -4.039 1 96.44 136 ASN A CA 1
ATOM 1109 C C . ASN A 1 136 ? 16.844 -18.719 -3.504 1 96.44 136 ASN A C 1
ATOM 1111 O O . ASN A 1 136 ? 17.938 -18.156 -3.523 1 96.44 136 ASN A O 1
ATOM 1115 N N . TYR A 1 137 ? 15.781 -18.172 -3.045 1 97.5 137 TYR A N 1
ATOM 1116 C CA . TYR A 1 137 ? 15.797 -16.781 -2.596 1 97.5 137 TYR A CA 1
ATOM 1117 C C . TYR A 1 137 ? 15.539 -16.688 -1.099 1 97.5 137 TYR A C 1
ATOM 1119 O O . TYR A 1 137 ? 15.188 -15.617 -0.587 1 97.5 137 TYR A O 1
ATOM 1127 N N . GLN A 1 138 ? 15.586 -17.828 -0.386 1 93.94 138 GLN A N 1
ATOM 1128 C CA . GLN A 1 138 ? 15.422 -17.828 1.062 1 93.94 138 GLN A CA 1
ATOM 1129 C C . GLN A 1 138 ? 16.688 -17.344 1.763 1 93.94 138 GLN A C 1
ATOM 1131 O O . GLN A 1 138 ? 17.781 -17.844 1.481 1 93.94 138 GLN A O 1
ATOM 1136 N N . LEU A 1 139 ? 16.531 -16.344 2.508 1 83.44 139 LEU A N 1
ATOM 1137 C CA . LEU A 1 139 ? 17.688 -15.883 3.279 1 83.44 139 LEU A CA 1
ATOM 1138 C C . LEU A 1 139 ? 17.75 -16.578 4.637 1 83.44 139 LEU A C 1
ATOM 1140 O O . LEU A 1 139 ? 16.719 -16.797 5.27 1 83.44 139 LEU A O 1
ATOM 1144 N N . MET B 1 1 ? -17.594 7.961 20.078 1 58.34 1 MET B N 1
ATOM 1145 C CA . MET B 1 1 ? -16.312 7.547 19.516 1 58.34 1 MET B CA 1
ATOM 1146 C C . MET B 1 1 ? -16.453 7.254 18.016 1 58.34 1 MET B C 1
ATOM 1148 O O . MET B 1 1 ? -17.234 6.383 17.625 1 58.34 1 MET B O 1
ATOM 1152 N N . SER B 1 2 ? -16.125 8.172 17.062 1 87.25 2 SER B N 1
ATOM 1153 C CA . SER B 1 2 ? -16.781 8.109 15.758 1 87.25 2 SER B CA 1
ATOM 1154 C C . SER B 1 2 ? -15.781 7.754 14.664 1 87.25 2 SER B C 1
ATOM 1156 O O . SER B 1 2 ? -14.594 8.07 14.773 1 87.25 2 SER B O 1
ATOM 1158 N N . TYR B 1 3 ? -16.109 6.738 13.938 1 96.06 3 TYR B N 1
ATOM 1159 C CA . TYR B 1 3 ? -15.414 6.5 12.68 1 96.06 3 TYR B CA 1
ATOM 1160 C C . TYR B 1 3 ? -15.664 7.641 11.695 1 96.06 3 TYR B C 1
ATOM 1162 O O . TYR B 1 3 ? -16.75 8.227 11.68 1 96.06 3 TYR B O 1
ATOM 1170 N N . PHE B 1 4 ? -14.57 8.062 11.109 1 98.5 4 PHE B N 1
ATOM 1171 C CA . PHE B 1 4 ? -14.805 8.789 9.867 1 98.5 4 PHE B CA 1
ATOM 1172 C C . PHE B 1 4 ? -15.125 7.824 8.734 1 98.5 4 PHE B C 1
ATOM 1174 O O . PHE B 1 4 ? -14.391 6.867 8.492 1 98.5 4 PHE B O 1
ATOM 1181 N N . THR B 1 5 ? -16.219 8.062 7.996 1 98.38 5 THR B N 1
ATOM 1182 C CA . THR B 1 5 ? -16.703 7.051 7.066 1 98.38 5 THR B CA 1
ATOM 1183 C C . THR B 1 5 ? -16.969 7.66 5.691 1 98.38 5 THR B C 1
ATOM 1185 O O . THR B 1 5 ? -17.469 8.781 5.586 1 98.38 5 THR B O 1
ATOM 1188 N N . LYS B 1 6 ? -16.609 6.953 4.652 1 98.62 6 LYS B N 1
ATOM 1189 C CA . LYS B 1 6 ? -16.938 7.266 3.262 1 98.62 6 LYS B CA 1
ATOM 1190 C C . LYS B 1 6 ? -17.328 6.004 2.492 1 98.62 6 LYS B C 1
ATOM 1192 O O . LYS B 1 6 ? -16.781 4.926 2.738 1 98.62 6 LYS B O 1
ATOM 1197 N N . GLN B 1 7 ? -18.219 6.18 1.56 1 98.5 7 GLN B N 1
ATOM 1198 C CA . GLN B 1 7 ? -18.531 5.07 0.666 1 98.5 7 GLN B CA 1
ATOM 1199 C C . GLN B 1 7 ? -17.891 5.266 -0.704 1 98.5 7 GLN B C 1
ATOM 1201 O O . GLN B 1 7 ? -17.719 6.402 -1.155 1 98.5 7 GLN B O 1
ATOM 1206 N N . GLU B 1 8 ? -17.594 4.188 -1.316 1 98.44 8 GLU B N 1
ATOM 1207 C CA . GLU B 1 8 ? -17.031 4.219 -2.66 1 98.44 8 GLU B CA 1
ATOM 1208 C C . GLU B 1 8 ? -17.484 3.012 -3.477 1 98.44 8 GLU B C 1
ATOM 1210 O O . GLU B 1 8 ? -17.453 1.879 -2.99 1 98.44 8 GLU B O 1
ATOM 1215 N N . LYS B 1 9 ? -17.938 3.262 -4.68 1 98.56 9 LYS B N 1
ATOM 1216 C CA . LYS B 1 9 ? -18.281 2.197 -5.621 1 98.56 9 LYS B CA 1
ATOM 1217 C C . LYS B 1 9 ? -17.047 1.735 -6.395 1 98.56 9 LYS B C 1
ATOM 1219 O O . LYS B 1 9 ? -16.312 2.557 -6.945 1 98.56 9 LYS B O 1
ATOM 1224 N N . ILE B 1 10 ? -16.828 0.413 -6.422 1 98.75 10 ILE B N 1
ATOM 1225 C CA . ILE B 1 10 ? -15.719 -0.153 -7.191 1 98.75 10 ILE B CA 1
ATOM 1226 C C . ILE B 1 10 ? -15.977 0.04 -8.68 1 98.75 10 ILE B C 1
ATOM 1228 O O . ILE B 1 10 ? -17.047 -0.32 -9.188 1 98.75 10 ILE B O 1
ATOM 1232 N N . LYS B 1 11 ? -15.023 0.62 -9.359 1 98.75 11 LYS B N 1
ATOM 1233 C CA . LYS B 1 11 ? -15.172 0.976 -10.773 1 98.75 11 LYS B CA 1
ATOM 1234 C C . LYS B 1 11 ? -14.211 0.167 -11.641 1 98.75 11 LYS B C 1
ATOM 1236 O O . LYS B 1 11 ? -13.352 -0.547 -11.133 1 98.75 11 LYS B O 1
ATOM 1241 N N . PHE B 1 12 ? -14.297 0.388 -12.953 1 98.31 12 PHE B N 1
ATOM 1242 C CA . PHE B 1 12 ? -13.516 -0.325 -13.961 1 98.31 12 PHE B CA 1
ATOM 1243 C C . PHE B 1 12 ? -12.023 -0.121 -13.727 1 98.31 12 PHE B C 1
ATOM 1245 O O . PHE B 1 12 ? -11.242 -1.073 -13.789 1 98.31 12 PHE B O 1
ATOM 1252 N N . LYS B 1 13 ? -11.516 0.983 -13.359 1 98.06 13 LYS B N 1
ATOM 1253 C CA . LYS B 1 13 ? -10.109 1.347 -13.203 1 98.06 13 LYS B CA 1
ATOM 1254 C C . LYS B 1 13 ? -9.477 0.61 -12.023 1 98.06 13 LYS B C 1
ATOM 1256 O O . LYS B 1 13 ? -8.258 0.594 -11.883 1 98.06 13 LYS B O 1
ATOM 1261 N N . HIS B 1 14 ? -10.375 0.042 -11.164 1 98.62 14 HIS B N 1
ATOM 1262 C CA . HIS B 1 14 ? -9.867 -0.574 -9.945 1 98.62 14 HIS B CA 1
ATOM 1263 C C . HIS B 1 14 ? -9.555 -2.051 -10.164 1 98.62 14 HIS B C 1
ATOM 1265 O O . HIS B 1 14 ? -8.883 -2.674 -9.336 1 98.62 14 HIS B O 1
ATOM 1271 N N . ILE B 1 15 ? -10.094 -2.652 -11.227 1 96.81 15 ILE B N 1
ATOM 1272 C CA . ILE B 1 15 ? -10.156 -4.102 -11.391 1 96.81 15 ILE B CA 1
ATOM 1273 C C . ILE B 1 15 ? -8.961 -4.582 -12.211 1 96.81 15 ILE B C 1
ATOM 1275 O O . ILE B 1 15 ? -8.602 -3.965 -13.211 1 96.81 15 ILE B O 1
ATOM 1279 N N . ASP B 1 16 ? -8.383 -5.613 -11.719 1 93.75 16 ASP B N 1
ATOM 1280 C CA . ASP B 1 16 ? -7.27 -6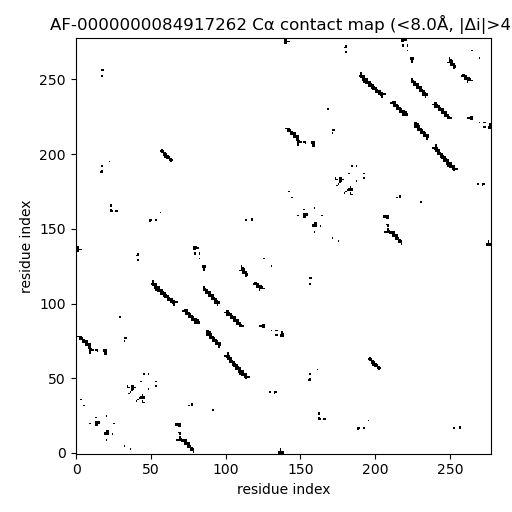.199 -12.469 1 93.75 16 ASP B CA 1
ATOM 1281 C C . ASP B 1 16 ? -7.734 -7.387 -13.305 1 93.75 16 ASP B C 1
ATOM 1283 O O . ASP B 1 16 ? -8.938 -7.625 -13.438 1 93.75 16 ASP B O 1
ATOM 1287 N N . TYR B 1 17 ? -6.789 -8.094 -13.875 1 89.94 17 TYR B N 1
ATOM 1288 C CA . TYR B 1 17 ? -7.07 -9.18 -14.812 1 89.94 17 TYR B CA 1
ATOM 1289 C C . TYR B 1 17 ? -7.816 -10.312 -14.133 1 89.94 17 TYR B C 1
ATOM 1291 O O . TYR B 1 17 ? -8.594 -11.023 -14.773 1 89.94 17 TYR B O 1
ATOM 1299 N N . ALA B 1 18 ? -7.648 -10.547 -12.789 1 88.81 18 ALA B N 1
ATOM 1300 C CA . ALA B 1 18 ? -8.305 -11.617 -12.039 1 88.81 18 ALA B CA 1
ATOM 1301 C C . ALA B 1 18 ? -9.766 -11.266 -11.75 1 88.81 18 ALA B C 1
ATOM 1303 O O . ALA B 1 18 ? -10.508 -12.078 -11.203 1 88.81 18 ALA B O 1
ATOM 1304 N N . GLY B 1 19 ? -10.18 -10.047 -12.102 1 91.06 19 GLY B N 1
ATOM 1305 C CA . GLY B 1 19 ? -11.57 -9.641 -11.93 1 91.06 19 GLY B CA 1
ATOM 1306 C C . GLY B 1 19 ? -11.859 -9.094 -10.547 1 91.06 19 GLY B C 1
ATOM 1307 O O . GLY B 1 19 ? -13.023 -8.984 -10.148 1 91.06 19 GLY B O 1
ATOM 1308 N N . ILE B 1 20 ? -10.898 -8.867 -9.805 1 94.88 20 ILE B N 1
ATOM 1309 C CA . ILE B 1 20 ? -11.039 -8.273 -8.484 1 94.88 20 ILE B CA 1
ATOM 1310 C C . ILE B 1 20 ? -10.211 -7 -8.391 1 94.88 20 ILE B C 1
ATOM 1312 O O . ILE B 1 20 ? -9.43 -6.695 -9.297 1 94.88 20 ILE B O 1
ATOM 1316 N N . VAL B 1 21 ? -10.352 -6.238 -7.344 1 98 21 VAL B N 1
ATOM 1317 C CA . VAL B 1 21 ? -9.609 -4.992 -7.176 1 98 21 VAL B CA 1
ATOM 1318 C C . VAL B 1 21 ? -8.117 -5.297 -7.066 1 98 21 VAL B C 1
ATOM 1320 O O . VAL B 1 21 ? -7.707 -6.168 -6.297 1 98 21 VAL B O 1
ATOM 1323 N N . PHE B 1 22 ? -7.348 -4.562 -7.855 1 98.19 22 PHE B N 1
ATOM 1324 C CA . PHE B 1 22 ? -5.895 -4.539 -7.742 1 98.19 22 PHE B CA 1
ATOM 1325 C C . PHE B 1 22 ? -5.465 -3.902 -6.426 1 98.19 22 PHE B C 1
ATOM 1327 O O . PHE B 1 22 ? -5.793 -2.744 -6.156 1 98.19 22 PHE B O 1
ATOM 1334 N N . TYR B 1 23 ? -4.703 -4.617 -5.57 1 98.38 23 TYR B N 1
ATOM 1335 C CA . TYR B 1 23 ? -4.613 -4.258 -4.16 1 98.38 23 TYR B CA 1
ATOM 1336 C C . TYR B 1 23 ? -4.004 -2.871 -3.984 1 98.38 23 TYR B C 1
ATOM 1338 O O . TYR B 1 23 ? -4.383 -2.129 -3.076 1 98.38 23 TYR B O 1
ATOM 1346 N N . PRO B 1 24 ? -3.053 -2.473 -4.812 1 98.5 24 PRO B N 1
ATOM 1347 C CA . PRO B 1 24 ? -2.549 -1.11 -4.625 1 98.5 24 PRO B CA 1
ATOM 1348 C C . PRO B 1 24 ? -3.639 -0.052 -4.777 1 98.5 24 PRO B C 1
ATOM 1350 O O . PRO B 1 24 ? -3.514 1.051 -4.234 1 98.5 24 PRO B O 1
ATOM 1353 N N . ARG B 1 25 ? -4.672 -0.363 -5.508 1 98.75 25 ARG B N 1
ATOM 1354 C CA . ARG B 1 25 ? -5.785 0.574 -5.617 1 98.75 25 ARG B CA 1
ATOM 1355 C C . ARG B 1 25 ? -6.441 0.807 -4.262 1 98.75 25 ARG B C 1
ATOM 1357 O O . ARG B 1 25 ? -6.922 1.906 -3.979 1 98.75 25 ARG B O 1
ATOM 1364 N N . PHE B 1 26 ? -6.465 -0.225 -3.457 1 98.81 26 PHE B N 1
ATOM 1365 C CA 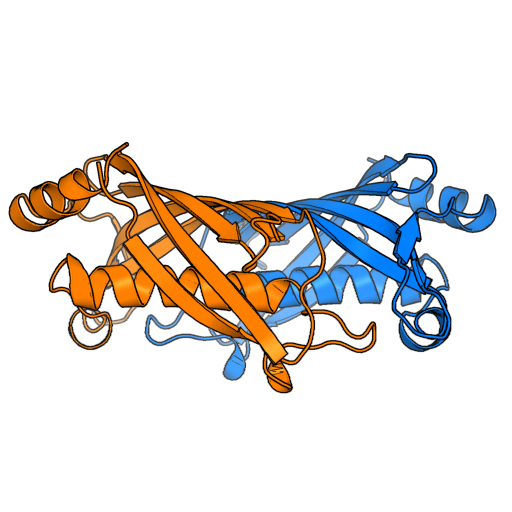. PHE B 1 26 ? -7.012 -0.057 -2.117 1 98.81 26 PHE B CA 1
ATOM 1366 C C . PHE B 1 26 ? -6.195 0.954 -1.319 1 98.81 26 PHE B C 1
ATOM 1368 O O . PHE B 1 26 ? -6.742 1.691 -0.498 1 98.81 26 PHE B O 1
ATOM 1375 N N . LEU B 1 27 ? -4.914 0.975 -1.542 1 98.69 27 LEU B N 1
ATOM 1376 C CA . LEU B 1 27 ? -4.066 1.896 -0.794 1 98.69 27 LEU B CA 1
ATOM 1377 C C . LEU B 1 27 ? -4.254 3.328 -1.286 1 98.69 27 LEU B C 1
ATOM 1379 O O . LEU B 1 27 ? -4.16 4.277 -0.503 1 98.69 27 LEU B O 1
ATOM 1383 N N . GLU B 1 28 ? -4.598 3.451 -2.557 1 98.56 28 GLU B N 1
ATOM 1384 C CA . GLU B 1 28 ? -5.051 4.754 -3.033 1 98.56 28 GLU B CA 1
ATOM 1385 C C . GLU B 1 28 ? -6.34 5.18 -2.334 1 98.56 28 GLU B C 1
ATOM 1387 O O . GLU B 1 28 ? -6.492 6.348 -1.964 1 98.56 28 GLU B O 1
ATOM 1392 N N . MET B 1 29 ? -7.18 4.25 -2.184 1 98.81 29 MET B N 1
ATOM 1393 C CA . MET B 1 29 ? -8.438 4.543 -1.508 1 98.81 29 MET B CA 1
ATOM 1394 C C . MET B 1 29 ? -8.203 4.93 -0.052 1 98.81 29 MET B C 1
ATOM 1396 O O . MET B 1 29 ? -8.898 5.789 0.49 1 98.81 29 MET B O 1
ATOM 1400 N N . VAL B 1 30 ? -7.242 4.262 0.604 1 98.81 30 VAL B N 1
ATOM 1401 C CA . VAL B 1 30 ? -6.883 4.633 1.968 1 98.81 30 VAL B CA 1
ATOM 1402 C C . VAL B 1 30 ? -6.391 6.078 1.997 1 98.81 30 VAL B C 1
ATOM 1404 O O . VAL B 1 30 ? -6.805 6.863 2.854 1 98.81 30 VAL B O 1
ATOM 1407 N N . ASN B 1 31 ? -5.535 6.406 1.052 1 98.69 31 ASN B N 1
ATOM 1408 C CA . ASN B 1 31 ? -5.062 7.789 0.986 1 98.69 31 ASN B CA 1
ATOM 1409 C C . ASN B 1 31 ? -6.215 8.766 0.75 1 98.69 31 ASN B C 1
ATOM 1411 O O . ASN B 1 31 ? -6.266 9.828 1.364 1 98.69 31 ASN B O 1
ATOM 1415 N N . ASP B 1 32 ? -7.094 8.398 -0.165 1 98.5 32 ASP B N 1
ATOM 1416 C CA . ASP B 1 32 ? -8.258 9.242 -0.413 1 98.5 32 ASP B CA 1
ATOM 1417 C C . ASP B 1 32 ? -9.062 9.461 0.868 1 98.5 32 ASP B C 1
ATOM 1419 O O . ASP B 1 32 ? -9.547 10.562 1.123 1 98.5 32 ASP B O 1
ATOM 1423 N N . LEU B 1 33 ? -9.227 8.406 1.624 1 98.81 33 LEU B N 1
ATOM 1424 C CA . LEU B 1 33 ? -9.961 8.477 2.887 1 98.81 33 LEU B CA 1
ATOM 1425 C C . LEU B 1 33 ? -9.281 9.445 3.852 1 98.81 33 LEU B C 1
ATOM 1427 O O . LEU B 1 33 ? -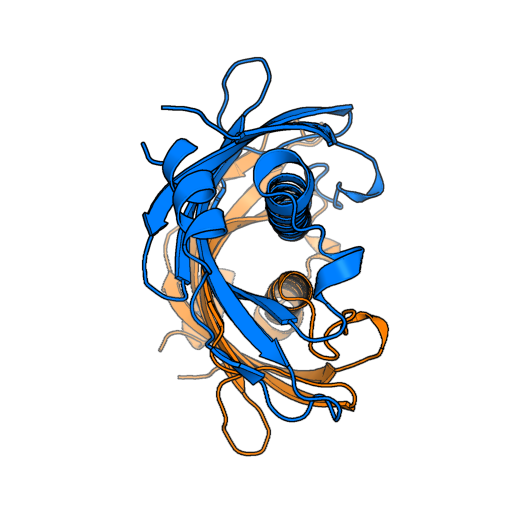9.953 10.258 4.492 1 98.81 33 LEU B O 1
ATOM 1431 N N . VAL B 1 34 ? -8.008 9.398 3.947 1 98.62 34 VAL B N 1
ATOM 1432 C CA . VAL B 1 34 ? -7.23 10.297 4.789 1 98.62 34 VAL B CA 1
ATOM 1433 C C . VAL B 1 34 ? -7.41 11.734 4.305 1 98.62 34 VAL B C 1
ATOM 1435 O O . VAL B 1 34 ? -7.641 12.648 5.109 1 98.62 34 VAL B O 1
ATOM 1438 N N . GLU B 1 35 ? -7.305 11.938 2.996 1 98 35 GLU B N 1
ATOM 1439 C CA . GLU B 1 35 ? -7.469 13.266 2.43 1 98 35 GLU B CA 1
ATOM 1440 C C . GLU B 1 35 ? -8.852 13.836 2.742 1 98 35 GLU B C 1
ATOM 1442 O O . GLU B 1 35 ? -8.977 14.992 3.158 1 98 35 GLU B O 1
ATOM 1447 N N . ASP B 1 36 ? -9.844 13.031 2.557 1 98.56 36 ASP B N 1
ATOM 1448 C CA . ASP B 1 36 ? -11.203 13.445 2.883 1 98.56 36 ASP B CA 1
ATOM 1449 C C . ASP B 1 36 ? -11.336 13.781 4.367 1 98.56 36 ASP B C 1
ATOM 1451 O O . ASP B 1 36 ? -12.023 14.734 4.734 1 98.56 36 ASP B O 1
ATOM 1455 N N . TRP B 1 37 ? -10.711 12.992 5.203 1 98.62 37 TRP B N 1
ATOM 1456 C CA . TRP B 1 37 ? -10.758 13.219 6.645 1 98.62 37 TRP B CA 1
ATOM 1457 C C . TRP B 1 37 ? -10.156 14.578 6.996 1 98.62 37 TRP B C 1
ATOM 1459 O O . TRP B 1 37 ? -10.758 15.352 7.75 1 98.62 37 TRP B O 1
ATOM 1469 N N . PHE B 1 38 ? -9.055 14.875 6.445 1 98 38 PHE B N 1
ATOM 1470 C CA . PHE B 1 38 ? -8.398 16.156 6.703 1 98 38 PHE B CA 1
ATOM 1471 C C . PHE B 1 38 ? -9.258 17.312 6.211 1 98 38 PHE B C 1
ATOM 1473 O O . PHE B 1 38 ? -9.297 18.375 6.844 1 98 38 PHE B O 1
ATOM 1480 N N . GLU B 1 39 ? -9.898 17.125 5.102 1 97.69 39 GLU B N 1
ATOM 1481 C CA . GLU B 1 39 ? -10.695 18.203 4.527 1 97.69 39 GLU B CA 1
ATOM 1482 C C . GLU B 1 39 ? -12.008 18.375 5.281 1 97.69 39 GLU B C 1
ATOM 1484 O O . GLU B 1 39 ? -12.328 19.469 5.738 1 97.69 39 GLU B O 1
ATOM 1489 N N . GLU B 1 40 ? -12.703 17.328 5.48 1 97.88 40 GLU B N 1
ATOM 1490 C CA . GLU B 1 40 ? -14.094 17.406 5.934 1 97.88 40 GLU B CA 1
ATOM 1491 C C . GLU B 1 40 ? -14.172 17.469 7.457 1 97.88 40 GLU B C 1
ATOM 1493 O O . GLU B 1 40 ? -15.094 18.062 8.016 1 97.88 40 GLU B O 1
ATOM 1498 N N . ALA B 1 41 ? -13.188 16.828 8.117 1 96.94 41 ALA B N 1
ATOM 1499 C CA . ALA B 1 41 ? -13.289 16.703 9.57 1 96.94 41 ALA B CA 1
ATOM 1500 C C . ALA B 1 41 ? -12.297 17.625 10.273 1 96.94 41 ALA B C 1
ATOM 1502 O O . ALA B 1 41 ? -12.562 18.094 11.383 1 96.94 41 ALA B O 1
ATOM 1503 N N . LEU B 1 42 ? -11.18 17.891 9.703 1 96.81 42 LEU B N 1
ATOM 1504 C CA . LEU B 1 42 ? -10.117 18.625 10.398 1 96.81 42 LEU B CA 1
ATOM 1505 C C . LEU B 1 42 ? -9.977 20.031 9.859 1 96.81 42 LEU B C 1
ATOM 1507 O O . LEU B 1 42 ? -9.18 20.828 10.367 1 96.81 42 LEU B O 1
ATOM 1511 N N . ASP B 1 43 ? -10.703 20.375 8.812 1 95.94 43 ASP B N 1
ATOM 1512 C CA . ASP B 1 43 ? -10.672 21.688 8.172 1 95.94 43 ASP B CA 1
ATOM 1513 C C . ASP B 1 43 ? -9.273 22.031 7.684 1 95.94 43 ASP B C 1
ATOM 1515 O O . ASP B 1 43 ? -8.797 23.156 7.879 1 95.94 43 ASP B O 1
ATOM 1519 N N . ARG B 1 44 ? -8.664 21.094 7.184 1 94.88 44 ARG B N 1
ATOM 1520 C CA . ARG B 1 44 ? -7.305 21.234 6.668 1 94.88 44 ARG B CA 1
ATOM 1521 C C . ARG B 1 44 ? -7.129 20.469 5.359 1 94.88 44 ARG B C 1
ATOM 1523 O O . ARG B 1 44 ? -6.391 19.484 5.305 1 94.88 44 ARG B O 1
ATOM 1530 N N . PRO B 1 45 ? -7.738 21.062 4.332 1 95.5 45 PRO B N 1
ATOM 1531 C CA . PRO B 1 45 ? -7.645 20.359 3.047 1 95.5 45 PRO B CA 1
ATOM 1532 C C . PRO B 1 45 ? -6.219 20.328 2.502 1 95.5 45 PRO B C 1
ATOM 1534 O O . PRO B 1 45 ? -5.477 21.297 2.635 1 95.5 45 PRO B O 1
ATOM 1537 N N . PHE B 1 46 ? -5.91 19.156 1.873 1 93.19 46 PHE B N 1
ATOM 1538 C CA . PHE B 1 46 ? -4.594 19 1.261 1 93.19 46 PHE B CA 1
ATOM 1539 C C . PHE B 1 46 ? -4.336 20.109 0.246 1 93.19 46 PHE B C 1
ATOM 1541 O O . PHE B 1 46 ? -3.209 20.594 0.113 1 93.19 46 PHE B O 1
ATOM 1548 N N . SER B 1 47 ? -5.309 20.609 -0.455 1 89.44 47 SER B N 1
ATOM 1549 C CA . SER B 1 47 ? -5.191 21.641 -1.487 1 89.44 47 SER B CA 1
ATOM 1550 C C . SER B 1 47 ? -4.703 22.953 -0.902 1 89.44 47 SER B C 1
ATOM 1552 O O . SER B 1 47 ? -4.152 23.797 -1.621 1 89.44 47 SER B O 1
ATOM 1554 N N . LYS B 1 48 ? -4.836 23.156 0.366 1 85.19 48 LYS B N 1
ATOM 1555 C CA . LYS B 1 48 ? -4.445 24.422 0.994 1 85.19 48 LYS B CA 1
ATOM 1556 C C . LYS B 1 48 ? -3.199 24.234 1.857 1 85.19 48 LYS B C 1
ATOM 1558 O O . LYS B 1 48 ? -2.521 25.203 2.191 1 85.19 48 LYS B O 1
ATOM 1563 N N . MET B 1 49 ? -2.906 23.062 2.279 1 79.38 49 MET B N 1
ATOM 1564 C CA . MET B 1 49 ? -1.768 22.797 3.156 1 79.38 49 MET B CA 1
ATOM 1565 C C . MET B 1 49 ? -0.508 22.531 2.342 1 79.38 49 MET B C 1
ATOM 1567 O O . MET B 1 49 ? 0.595 22.891 2.754 1 79.38 49 MET B O 1
ATOM 1571 N N . HIS B 1 50 ? -0.614 21.969 1.271 1 65.5 50 HIS B N 1
ATOM 1572 C CA . HIS B 1 50 ? 0.52 21.344 0.599 1 65.5 50 HIS B CA 1
ATOM 1573 C C . HIS B 1 50 ? 1.416 22.391 -0.055 1 65.5 50 HIS B C 1
ATOM 1575 O O . HIS B 1 50 ? 2.438 22.047 -0.658 1 65.5 50 HIS B O 1
ATOM 1581 N N . GLU B 1 51 ? 1.142 23.578 0.199 1 71.38 51 GLU B N 1
ATOM 1582 C CA . GLU B 1 51 ? 2.1 24.562 -0.277 1 71.38 51 GLU B CA 1
ATOM 1583 C C . GLU B 1 51 ? 3.35 24.594 0.599 1 71.38 51 GLU B C 1
ATOM 1585 O O . GLU B 1 51 ? 4.465 24.734 0.093 1 71.38 51 GLU B O 1
ATOM 1590 N N . THR B 1 52 ? 3.113 24.266 1.854 1 84.06 52 THR B N 1
ATOM 1591 C CA . THR B 1 52 ? 4.23 24.391 2.781 1 84.06 52 THR B CA 1
ATOM 1592 C C . THR B 1 52 ? 4.266 23.203 3.75 1 84.06 52 THR B C 1
ATOM 1594 O O . THR B 1 52 ? 5.223 23.047 4.512 1 84.06 52 THR B O 1
ATOM 1597 N N . ASN B 1 53 ? 3.258 22.359 3.75 1 92.12 53 ASN B N 1
ATOM 1598 C CA . ASN B 1 53 ? 3.143 21.234 4.68 1 92.12 53 ASN B CA 1
ATOM 1599 C C . ASN B 1 53 ? 2.742 19.953 3.959 1 92.12 53 ASN B C 1
ATOM 1601 O O . ASN B 1 53 ? 2.465 19.969 2.758 1 92.12 53 ASN B O 1
ATOM 1605 N N . GLY B 1 54 ? 2.836 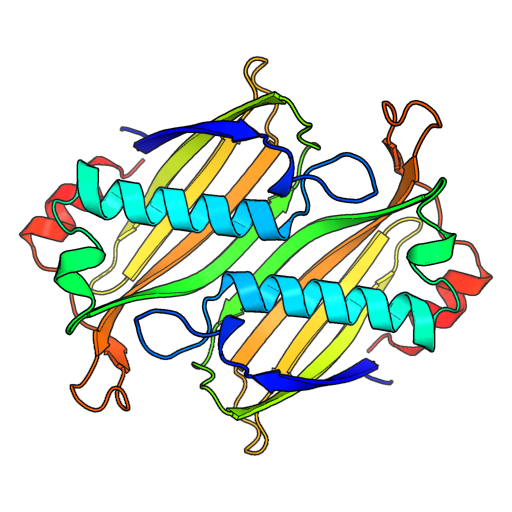18.859 4.625 1 93.75 54 GLY B N 1
ATOM 1606 C CA . GLY B 1 54 ? 2.395 17.562 4.121 1 93.75 54 GLY B CA 1
ATOM 1607 C C . GLY B 1 54 ? 2.043 16.578 5.223 1 93.75 54 GLY B C 1
ATOM 1608 O O . GLY B 1 54 ? 2.311 16.844 6.398 1 93.75 54 GLY B O 1
ATOM 1609 N N . ILE B 1 55 ? 1.396 15.586 4.867 1 96.44 55 ILE B N 1
ATOM 1610 C CA . ILE B 1 55 ? 1.021 14.492 5.75 1 96.44 55 ILE B CA 1
ATOM 1611 C C . ILE B 1 55 ? 1.521 13.172 5.176 1 96.44 55 ILE B C 1
ATOM 1613 O O . ILE B 1 55 ? 0.724 12.32 4.77 1 96.44 55 ILE B O 1
ATOM 1617 N N . PRO B 1 56 ? 2.766 12.93 5.18 1 96.88 56 PRO B N 1
ATOM 1618 C CA . PRO B 1 56 ? 3.258 11.672 4.613 1 96.88 56 PRO B CA 1
ATOM 1619 C C . PRO B 1 56 ? 2.891 10.453 5.461 1 96.88 56 PRO B C 1
ATOM 1621 O O . PRO B 1 56 ? 2.805 10.555 6.688 1 96.88 56 PRO B O 1
ATOM 1624 N N . THR B 1 57 ? 2.643 9.344 4.832 1 98.5 57 THR B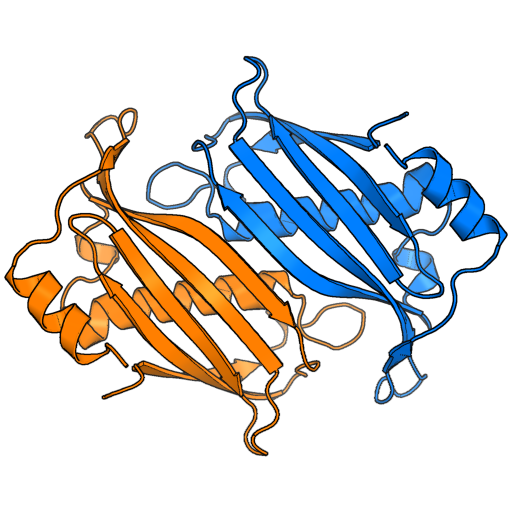 N 1
ATOM 1625 C CA . THR B 1 57 ? 2.527 8.031 5.453 1 98.5 57 THR B CA 1
ATOM 1626 C C . THR B 1 57 ? 3.908 7.449 5.75 1 98.5 57 THR B C 1
ATOM 1628 O O . THR B 1 57 ? 4.746 7.34 4.852 1 98.5 57 THR B O 1
ATOM 1631 N N . VAL B 1 58 ? 4.129 7.004 7 1 98.69 58 VAL B N 1
ATOM 1632 C CA . VAL B 1 58 ? 5.477 6.543 7.32 1 98.69 58 VAL B CA 1
ATOM 1633 C C . VAL B 1 58 ? 5.449 5.059 7.672 1 98.69 58 VAL B C 1
ATOM 1635 O O . VAL B 1 58 ? 6.496 4.402 7.707 1 98.69 58 VAL B O 1
ATOM 1638 N N . ASP B 1 59 ? 4.309 4.562 8.031 1 98.81 59 ASP B N 1
ATOM 1639 C CA . ASP B 1 59 ? 4.105 3.148 8.336 1 98.81 59 ASP B CA 1
ATOM 1640 C C . ASP B 1 59 ? 2.725 2.682 7.879 1 98.81 59 ASP B C 1
ATOM 1642 O O . ASP B 1 59 ? 1.735 3.396 8.047 1 98.81 59 ASP B O 1
ATOM 1646 N N . LEU B 1 60 ? 2.664 1.485 7.324 1 98.88 60 LEU B N 1
ATOM 1647 C CA . LEU B 1 60 ? 1.415 0.927 6.816 1 98.88 60 LEU B CA 1
ATOM 1648 C C . LEU B 1 60 ? 1.373 -0.583 7.02 1 98.88 60 LEU B C 1
ATOM 1650 O O . LEU B 1 60 ? 2.33 -1.286 6.684 1 98.88 60 LEU B O 1
ATOM 1654 N N . LYS B 1 61 ? 0.34 -1.073 7.605 1 98.81 61 LYS B N 1
ATOM 1655 C CA . LYS B 1 61 ? 0.014 -2.492 7.715 1 98.81 61 LYS B CA 1
ATOM 1656 C C . LYS B 1 61 ? -1.394 -2.775 7.199 1 98.81 61 LYS B C 1
ATOM 1658 O O . LYS B 1 61 ? -2.346 -2.084 7.566 1 98.81 61 LYS B O 1
ATOM 1663 N N . VAL B 1 62 ? -1.494 -3.762 6.402 1 98.88 62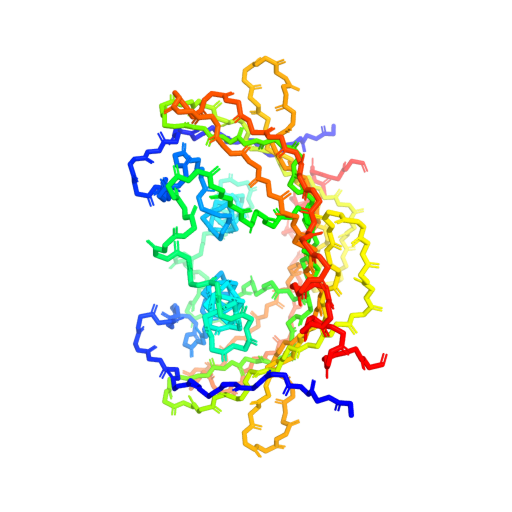 VAL B N 1
ATOM 1664 C CA . VAL B 1 62 ? -2.809 -4.07 5.848 1 98.88 62 VAL B CA 1
ATOM 1665 C C . VAL B 1 62 ? -2.979 -5.582 5.727 1 98.88 62 VAL B C 1
ATOM 1667 O O . VAL B 1 62 ? -2.059 -6.285 5.301 1 98.88 62 VAL B O 1
ATOM 1670 N N . GLN B 1 63 ? -4.07 -6.062 6.117 1 98.88 63 GLN B N 1
ATOM 1671 C CA . GLN B 1 63 ? -4.523 -7.418 5.82 1 98.88 63 GLN B CA 1
ATOM 1672 C C . GLN B 1 63 ? -5.695 -7.402 4.844 1 98.88 63 GLN B C 1
ATOM 1674 O O . GLN B 1 63 ? -6.699 -6.73 5.082 1 98.88 63 GLN B O 1
ATOM 1679 N N . PHE B 1 64 ? -5.516 -8.07 3.742 1 98.81 64 PHE B N 1
ATOM 1680 C CA . PHE B 1 64 ? -6.582 -8.219 2.758 1 98.81 64 PHE B CA 1
ATOM 1681 C C . PHE B 1 64 ? -7.395 -9.484 3.029 1 98.81 64 PHE B C 1
ATOM 1683 O O . PHE B 1 64 ? -6.879 -10.594 2.906 1 98.81 64 PHE B O 1
ATOM 1690 N N . LYS B 1 65 ? -8.68 -9.297 3.303 1 98.38 65 LYS B N 1
ATOM 1691 C CA . LYS B 1 65 ? -9.469 -10.375 3.889 1 98.38 65 LYS B CA 1
ATOM 1692 C C . LYS B 1 65 ? -10.398 -11 2.852 1 98.38 65 LYS B C 1
ATOM 1694 O O . LYS B 1 65 ? -10.703 -12.195 2.92 1 98.38 65 LYS B O 1
ATOM 1699 N N . ALA B 1 66 ? -10.914 -10.211 1.963 1 97.31 66 ALA B N 1
ATOM 1700 C CA . ALA B 1 66 ? -11.828 -10.688 0.925 1 97.31 66 ALA B CA 1
ATOM 1701 C C . ALA B 1 66 ? -11.719 -9.828 -0.333 1 97.31 66 ALA B C 1
ATOM 1703 O O . ALA B 1 66 ? -11.398 -8.641 -0.257 1 97.31 66 ALA B O 1
ATOM 1704 N N . PRO B 1 67 ? -11.969 -10.484 -1.49 1 96.56 67 PRO B N 1
ATOM 1705 C CA . PRO B 1 67 ? -11.93 -9.68 -2.717 1 96.56 67 PRO B CA 1
ATOM 1706 C C . PRO B 1 67 ? -13.102 -8.711 -2.828 1 96.56 67 PRO B C 1
ATOM 1708 O O . PRO B 1 67 ? -14.148 -8.93 -2.217 1 96.56 67 PRO B O 1
ATOM 1711 N N . ALA B 1 68 ? -12.906 -7.594 -3.508 1 97.56 68 ALA B N 1
ATOM 1712 C CA . ALA B 1 68 ? -13.961 -6.691 -3.949 1 97.56 68 ALA B CA 1
ATOM 1713 C C . ALA B 1 68 ? -14.078 -6.68 -5.469 1 97.56 68 ALA B C 1
ATOM 1715 O O . ALA B 1 68 ? -13.07 -6.82 -6.176 1 97.56 68 ALA B O 1
ATOM 1716 N N . ARG B 1 69 ? -15.258 -6.504 -5.965 1 96.44 69 ARG B N 1
ATOM 1717 C CA . ARG B 1 69 ? -15.523 -6.672 -7.391 1 96.44 69 ARG B CA 1
ATOM 1718 C C . ARG B 1 69 ? -16.219 -5.441 -7.969 1 96.44 69 ARG B C 1
ATOM 1720 O O . ARG B 1 69 ? -16.75 -4.613 -7.223 1 96.44 69 ARG B O 1
ATOM 1727 N N . LEU B 1 70 ? -16.219 -5.422 -9.328 1 97.25 70 LEU B N 1
ATOM 1728 C CA . LEU B 1 70 ? -16.812 -4.312 -10.07 1 97.25 70 LEU B CA 1
ATOM 1729 C C . LEU B 1 70 ? -18.25 -4.086 -9.656 1 97.25 70 LEU B C 1
ATOM 1731 O O . LEU B 1 70 ? -19.047 -5.031 -9.609 1 97.25 70 LEU B O 1
ATOM 1735 N N . GLY B 1 71 ? -18.5 -2.842 -9.344 1 97.94 71 GLY B N 1
ATOM 1736 C CA . GLY B 1 71 ? -19.859 -2.457 -9.062 1 97.94 71 GLY B CA 1
ATOM 1737 C C . GLY B 1 71 ? -20.219 -2.561 -7.594 1 97.94 71 GLY B C 1
ATOM 1738 O O . GLY B 1 71 ? -21.234 -2 -7.152 1 97.94 71 GLY B O 1
ATOM 1739 N N . GLU B 1 72 ? -19.469 -3.301 -6.832 1 98 72 GLU B N 1
ATOM 1740 C CA . GLU B 1 72 ? -19.734 -3.391 -5.398 1 98 72 GLU B CA 1
ATOM 1741 C C . GLU B 1 72 ? -19.469 -2.061 -4.703 1 98 72 GLU B C 1
ATOM 1743 O O . GLU B 1 72 ? -18.641 -1.271 -5.164 1 98 72 GLU B O 1
ATOM 1748 N N . VAL B 1 73 ? -20.188 -1.828 -3.66 1 98.56 73 VAL B N 1
ATOM 1749 C CA . VAL B 1 73 ? -19.984 -0.639 -2.842 1 98.56 73 VAL B CA 1
ATOM 1750 C C . VAL B 1 73 ? -19.297 -1.025 -1.535 1 98.56 73 VAL B C 1
ATOM 1752 O O . VAL B 1 73 ? -19.719 -1.964 -0.856 1 98.56 73 VAL B O 1
ATOM 1755 N N . ILE B 1 74 ? -18.25 -0.293 -1.209 1 98.56 74 ILE B N 1
ATOM 1756 C CA . ILE B 1 74 ? -17.562 -0.541 0.055 1 98.56 74 ILE B CA 1
ATOM 1757 C C . ILE B 1 74 ? -17.688 0.687 0.956 1 98.56 74 ILE B C 1
ATOM 1759 O O . ILE B 1 74 ? -17.672 1.822 0.474 1 98.56 74 ILE B O 1
ATOM 1763 N N . THR B 1 75 ? -17.875 0.413 2.223 1 98.81 75 THR B N 1
ATOM 1764 C CA . THR B 1 75 ? -17.781 1.446 3.248 1 98.81 75 THR B CA 1
ATOM 1765 C C . THR B 1 75 ? -16.391 1.477 3.877 1 98.81 75 THR B C 1
ATOM 1767 O O . THR B 1 75 ? -15.922 0.466 4.406 1 98.81 75 THR B O 1
ATOM 1770 N N . LYS B 1 76 ? -15.805 2.605 3.766 1 98.88 76 LYS B N 1
ATOM 1771 C CA . LYS B 1 76 ? -14.469 2.834 4.312 1 98.88 76 LYS B CA 1
ATOM 1772 C C . LYS B 1 76 ? -14.539 3.547 5.66 1 98.88 76 LYS B C 1
ATOM 1774 O O . LYS B 1 76 ? -15.156 4.605 5.777 1 98.88 76 LYS B O 1
ATOM 1779 N N . LYS B 1 77 ? -13.875 2.92 6.621 1 98.69 77 LYS B N 1
ATOM 1780 C CA . LYS B 1 77 ? -13.883 3.469 7.977 1 98.69 77 LYS B CA 1
ATOM 1781 C C . LYS B 1 77 ? -12.469 3.807 8.438 1 98.69 77 LYS B C 1
ATOM 1783 O O . LYS B 1 77 ? -11.531 3.055 8.172 1 98.69 77 LYS B O 1
ATOM 1788 N N . LEU B 1 78 ? -12.32 4.902 9.109 1 98.81 78 LEU B N 1
ATOM 1789 C CA . LEU B 1 78 ? -11.055 5.352 9.688 1 98.81 78 LEU B CA 1
ATOM 1790 C C . LEU B 1 78 ? -11.258 5.859 11.117 1 98.81 78 LEU B C 1
ATOM 1792 O O . LEU B 1 78 ? -12.227 6.574 11.391 1 98.81 78 LEU B O 1
ATOM 1796 N N . TRP B 1 79 ? -10.375 5.434 12.016 1 98.69 79 TRP B N 1
ATOM 1797 C CA . TRP B 1 79 ? -10.398 5.93 13.391 1 98.69 79 TRP B CA 1
ATOM 1798 C C . TRP B 1 79 ? -8.977 6.137 13.922 1 98.69 79 TRP B C 1
ATOM 1800 O O . TRP B 1 79 ? -8.008 5.742 13.273 1 98.69 79 TRP B O 1
ATOM 1810 N N . VAL B 1 80 ? -8.914 6.828 15.094 1 98.62 80 VAL B N 1
ATOM 1811 C CA . VAL B 1 80 ? -7.609 7.148 15.664 1 98.62 80 VAL B CA 1
ATOM 1812 C C . VAL B 1 80 ? -7.285 6.168 16.797 1 98.62 80 VAL B C 1
ATOM 1814 O O . VAL B 1 80 ? -8.117 5.93 17.672 1 98.62 80 VAL B O 1
ATOM 1817 N N . LYS B 1 81 ? -6.121 5.621 16.688 1 98.5 81 LYS B N 1
ATOM 1818 C CA . LYS B 1 81 ? -5.648 4.715 17.734 1 98.5 81 LYS B CA 1
ATOM 1819 C C . LYS B 1 81 ? -4.73 5.445 18.719 1 98.5 81 LYS B C 1
ATOM 1821 O O . LYS B 1 81 ? -4.777 5.195 19.922 1 98.5 81 LYS B O 1
ATOM 1826 N N . GLU B 1 82 ? -3.889 6.285 18.203 1 98.31 82 GLU B N 1
ATOM 1827 C CA . GLU B 1 82 ? -2.92 7.016 19.016 1 98.31 82 GLU B CA 1
ATOM 1828 C C . GLU B 1 82 ? -2.547 8.344 18.375 1 98.31 82 GLU B C 1
ATOM 1830 O O . GLU B 1 82 ? -2.244 8.398 17.172 1 98.31 82 GLU B O 1
ATOM 1835 N N . LEU B 1 83 ? -2.576 9.398 19.141 1 98.31 83 LEU B N 1
ATOM 1836 C CA . LEU B 1 83 ? -2.123 10.711 18.703 1 98.31 83 LEU B CA 1
ATOM 1837 C C . LEU B 1 83 ? -0.865 11.133 19.453 1 98.31 83 LEU B C 1
ATOM 1839 O O . LEU B 1 83 ? -0.824 11.07 20.688 1 98.31 83 LEU B O 1
ATOM 1843 N N . ARG B 1 84 ? 0.128 11.477 18.688 1 98.19 84 ARG B N 1
ATOM 1844 C CA . ARG B 1 84 ? 1.358 12.031 19.234 1 98.19 84 ARG B CA 1
ATOM 1845 C C . ARG B 1 84 ? 1.527 13.492 18.828 1 98.19 84 ARG B C 1
ATOM 1847 O O . ARG B 1 84 ? 0.586 14.117 18.328 1 98.19 84 ARG B O 1
ATOM 1854 N N . ASN B 1 85 ? 2.709 14.055 19.156 1 98.25 85 ASN B N 1
ATOM 1855 C CA . ASN B 1 85 ? 2.922 15.477 18.922 1 98.25 85 ASN B CA 1
ATOM 1856 C C . ASN B 1 85 ? 2.846 15.805 17.422 1 98.25 85 ASN B C 1
ATOM 1858 O O . ASN B 1 85 ? 2.234 16.797 17.047 1 98.25 85 ASN B O 1
ATOM 1862 N N . SER B 1 86 ? 3.514 14.992 16.625 1 98.5 86 SER B N 1
ATOM 1863 C CA . SER B 1 86 ? 3.574 15.305 15.203 1 98.5 86 SER B CA 1
ATOM 1864 C C . SER B 1 86 ? 3.082 14.133 14.359 1 98.5 86 SER B C 1
ATOM 1866 O O . SER B 1 86 ? 3.205 14.148 13.133 1 98.5 86 SER B O 1
ATOM 1868 N N . SER B 1 87 ? 2.547 13.086 15.023 1 98.75 87 SER B N 1
ATOM 1869 C CA . SER B 1 87 ? 2.129 11.906 14.273 1 98.75 87 SER B CA 1
ATOM 1870 C C . SER B 1 87 ? 0.828 11.328 14.82 1 98.75 87 SER B C 1
ATOM 1872 O O . SER B 1 87 ? 0.486 11.555 15.984 1 98.75 87 SER B O 1
ATOM 1874 N N . VAL B 1 88 ? 0.135 10.641 13.984 1 98.75 88 VAL B N 1
ATOM 1875 C CA . VAL B 1 88 ? -1.104 9.977 14.383 1 98.75 88 VAL B CA 1
ATOM 1876 C C . VAL B 1 88 ? -1.159 8.578 13.773 1 98.75 88 VAL B C 1
ATOM 1878 O O . VAL B 1 88 ? -0.864 8.398 12.586 1 98.75 88 VAL B O 1
ATOM 1881 N N . LEU B 1 89 ? -1.45 7.609 14.586 1 98.81 89 LEU B N 1
ATOM 1882 C CA . LEU B 1 89 ? -1.74 6.242 14.164 1 98.81 89 LEU B CA 1
ATOM 1883 C C . LEU B 1 89 ? -3.24 6.039 13.984 1 98.81 89 LEU B C 1
ATOM 1885 O O . LEU B 1 89 ? -4.016 6.223 14.922 1 98.81 89 LEU B O 1
ATOM 1889 N N . CYS B 1 90 ? -3.615 5.617 12.82 1 98.81 90 CYS B N 1
ATOM 1890 C CA . CYS B 1 90 ? -5.02 5.359 12.523 1 98.81 90 CYS B CA 1
ATOM 1891 C C . CYS B 1 90 ? -5.25 3.887 12.203 1 98.81 90 CYS B C 1
ATOM 1893 O O . CYS B 1 90 ? -4.398 3.244 11.586 1 98.81 90 CYS B O 1
ATOM 1895 N N . GLY B 1 91 ? -6.371 3.402 12.609 1 98.81 91 GLY B N 1
ATOM 1896 C CA . GLY B 1 91 ? -6.922 2.178 12.055 1 98.81 91 GLY B CA 1
ATOM 1897 C C . GLY B 1 91 ? -7.898 2.424 10.922 1 98.81 91 GLY B C 1
ATOM 1898 O O . GLY B 1 91 ? -8.5 3.496 10.836 1 98.81 91 GLY B O 1
ATOM 1899 N N . PHE B 1 92 ? -8.039 1.477 10.047 1 98.88 92 PHE B N 1
ATOM 1900 C CA . PHE B 1 92 ? -9.039 1.567 8.992 1 98.88 92 PHE B CA 1
ATOM 1901 C C . PHE B 1 92 ? -9.602 0.19 8.656 1 98.88 92 PHE B C 1
ATOM 1903 O O . PHE B 1 92 ? -8.953 -0.827 8.906 1 98.88 92 PHE B O 1
ATOM 1910 N N . GLN B 1 93 ? -10.758 0.202 8.117 1 98.81 93 GLN B N 1
ATOM 1911 C CA . GLN B 1 93 ? -11.469 -1.001 7.684 1 98.81 93 GLN B CA 1
ATOM 1912 C C . GLN B 1 93 ? -12.391 -0.706 6.504 1 98.81 93 GLN B C 1
ATOM 1914 O O . GLN B 1 93 ? -13.117 0.292 6.512 1 98.81 93 GLN B O 1
ATOM 1919 N N . PHE B 1 94 ? -12.281 -1.498 5.484 1 98.94 94 PHE B N 1
ATOM 1920 C CA . PHE B 1 94 ? -13.211 -1.46 4.363 1 98.94 94 PHE B CA 1
ATOM 1921 C C . PHE B 1 94 ? -14.172 -2.641 4.418 1 98.94 94 PHE B C 1
ATOM 1923 O O . PHE B 1 94 ? -13.75 -3.793 4.516 1 98.94 94 PHE B O 1
ATOM 1930 N N . VAL B 1 95 ? -15.469 -2.34 4.32 1 98.75 95 VAL B N 1
ATOM 1931 C CA . VAL B 1 95 ? -16.469 -3.389 4.496 1 98.75 95 VAL B CA 1
ATOM 1932 C C . VAL B 1 95 ? -17.516 -3.301 3.387 1 98.75 95 VAL B C 1
ATOM 1934 O O . VAL B 1 95 ? -17.875 -2.203 2.955 1 98.75 95 VAL B O 1
ATOM 1937 N N . LYS B 1 96 ? -18.016 -4.488 2.998 1 98.12 96 LYS B N 1
ATOM 1938 C CA . LYS B 1 96 ? -19.141 -4.555 2.061 1 98.12 96 LYS B CA 1
ATOM 1939 C C . LYS B 1 96 ? -20.469 -4.367 2.781 1 98.12 96 LYS B C 1
ATOM 1941 O O . LYS B 1 96 ? -20.516 -4.324 4.012 1 98.12 96 LYS B O 1
ATOM 1946 N N . ASP B 1 97 ? -21.531 -4.25 1.952 1 94.88 97 ASP B N 1
ATOM 1947 C CA . ASP B 1 97 ? -22.859 -4.055 2.512 1 94.88 97 ASP B CA 1
ATOM 1948 C C . ASP B 1 97 ? -23.266 -5.223 3.41 1 94.88 97 ASP B C 1
ATOM 1950 O O . ASP B 1 97 ? -23.984 -5.043 4.391 1 94.88 97 ASP B O 1
ATOM 1954 N N . ASN B 1 98 ? -22.781 -6.398 3.08 1 95.38 98 ASN B N 1
ATOM 1955 C CA . ASN B 1 98 ? -23.125 -7.578 3.871 1 95.38 98 ASN B CA 1
ATOM 1956 C C . ASN B 1 98 ? -22.203 -7.723 5.086 1 95.38 98 ASN B C 1
ATOM 1958 O O . ASN B 1 98 ? -22.141 -8.789 5.691 1 95.38 98 ASN B O 1
ATOM 1962 N N . ASN B 1 99 ? -21.422 -6.727 5.348 1 95.81 99 ASN B N 1
ATOM 1963 C CA . ASN B 1 99 ? -20.562 -6.613 6.52 1 95.81 99 ASN B CA 1
ATOM 1964 C C . ASN B 1 99 ? -19.297 -7.457 6.371 1 95.81 99 ASN B C 1
ATOM 1966 O O . ASN B 1 99 ? -18.609 -7.715 7.355 1 95.81 99 ASN B O 1
ATOM 1970 N N . THR B 1 100 ? -19.109 -7.977 5.172 1 98 100 THR B N 1
ATOM 1971 C CA . THR B 1 100 ? -17.844 -8.672 4.91 1 98 100 THR B CA 1
ATOM 1972 C C . THR B 1 100 ? -16.672 -7.688 4.891 1 98 100 THR B C 1
ATOM 1974 O O . THR B 1 100 ? -16.703 -6.699 4.156 1 98 100 THR B O 1
ATOM 1977 N N . THR B 1 101 ? -15.695 -7.938 5.758 1 98.81 101 THR B N 1
ATOM 1978 C CA . THR B 1 101 ? -14.492 -7.117 5.734 1 98.81 101 THR B CA 1
ATOM 1979 C C . THR B 1 101 ? -13.648 -7.426 4.5 1 98.81 101 THR B C 1
ATOM 1981 O O . THR B 1 101 ? -13.242 -8.57 4.289 1 98.81 101 THR B O 1
ATOM 1984 N N . VAL B 1 102 ? -13.391 -6.414 3.721 1 98.81 102 VAL B N 1
ATOM 1985 C CA . VAL B 1 102 ? -12.531 -6.531 2.545 1 98.81 102 VAL B CA 1
ATOM 1986 C C . VAL B 1 102 ? -11.07 -6.395 2.957 1 98.81 102 VAL B C 1
ATOM 1988 O O . VAL B 1 102 ? -10.234 -7.215 2.578 1 98.81 102 VAL B O 1
ATOM 1991 N N . LEU B 1 103 ? -10.742 -5.434 3.68 1 98.88 103 LEU B N 1
ATOM 1992 C CA . LEU B 1 103 ? -9.406 -5.223 4.238 1 98.88 103 LEU B CA 1
ATOM 1993 C C . LEU B 1 103 ? -9.484 -4.426 5.535 1 98.88 103 LEU B C 1
ATOM 1995 O O . LEU B 1 103 ? -10.492 -3.771 5.809 1 98.88 103 LEU B O 1
ATOM 1999 N N . GLU B 1 104 ? -8.414 -4.512 6.297 1 98.94 104 GLU B N 1
ATOM 2000 C CA . GLU B 1 104 ? -8.227 -3.719 7.508 1 98.94 104 GLU B CA 1
ATOM 2001 C C . GLU B 1 104 ? -6.742 -3.52 7.812 1 98.94 104 GLU B C 1
ATOM 2003 O O . GLU B 1 104 ? -5.898 -4.27 7.316 1 98.94 104 GLU B O 1
ATOM 2008 N N . GLY B 1 105 ? -6.5 -2.496 8.578 1 98.88 105 GLY B N 1
ATOM 2009 C CA . GLY B 1 105 ? -5.094 -2.23 8.836 1 98.88 105 GLY B CA 1
ATOM 2010 C C . GLY B 1 105 ? -4.867 -0.961 9.641 1 98.88 105 GLY B C 1
ATOM 2011 O O . GLY B 1 105 ? -5.773 -0.483 10.32 1 98.88 105 GLY B O 1
ATOM 2012 N N . GLU B 1 106 ? -3.592 -0.562 9.609 1 98.94 106 GLU B N 1
ATOM 2013 C CA . GLU B 1 106 ? -3.152 0.638 10.32 1 98.94 106 GLU B CA 1
ATOM 2014 C C . GLU B 1 106 ? -2.234 1.487 9.445 1 98.94 106 GLU B C 1
ATOM 2016 O O . GLU B 1 106 ? -1.455 0.953 8.648 1 98.94 106 GLU B O 1
ATOM 2021 N N . VAL B 1 107 ? -2.377 2.764 9.609 1 98.88 107 VAL B N 1
ATOM 2022 C CA . VAL B 1 107 ? -1.519 3.703 8.891 1 98.88 107 VAL B CA 1
ATOM 2023 C C . VAL B 1 107 ? -1.027 4.785 9.852 1 98.88 107 VAL B C 1
ATOM 2025 O O . VAL B 1 107 ? -1.798 5.297 10.672 1 98.88 107 VAL B O 1
ATOM 2028 N N . THR B 1 108 ? 0.225 5.094 9.797 1 98.94 108 THR B N 1
ATOM 2029 C CA . THR B 1 108 ? 0.803 6.188 10.57 1 98.94 108 THR B CA 1
ATOM 2030 C C . THR B 1 108 ? 1.089 7.391 9.68 1 98.94 108 THR B C 1
ATOM 2032 O O . THR B 1 108 ? 1.771 7.266 8.656 1 98.94 108 THR B O 1
ATOM 2035 N N . LEU B 1 109 ? 0.597 8.477 10.102 1 98.75 109 LEU B N 1
ATOM 2036 C CA . LEU B 1 109 ? 0.743 9.742 9.383 1 98.75 109 LEU B CA 1
ATOM 2037 C C . LEU B 1 109 ? 1.571 10.734 10.188 1 98.75 109 LEU B C 1
ATOM 2039 O O . LEU B 1 109 ? 1.436 10.812 11.414 1 98.75 109 LEU B O 1
ATOM 2043 N N . VAL B 1 110 ? 2.359 11.492 9.508 1 98.5 110 VAL B N 1
ATOM 2044 C CA . VAL B 1 110 ? 3.188 12.484 10.18 1 98.5 110 VAL B CA 1
ATOM 2045 C C . VAL B 1 110 ? 2.92 13.867 9.586 1 98.5 110 VAL B C 1
ATOM 2047 O O . VAL B 1 110 ? 2.836 14.023 8.367 1 98.5 110 VAL B O 1
ATOM 2050 N N . ASN B 1 111 ? 2.764 14.805 10.438 1 97.62 111 ASN B N 1
ATOM 2051 C CA . ASN B 1 111 ? 2.672 16.203 10.039 1 97.62 111 ASN B CA 1
ATOM 2052 C C . ASN B 1 111 ? 4.051 16.797 9.773 1 97.62 111 ASN B C 1
ATOM 2054 O O . ASN B 1 111 ? 4.906 16.812 10.656 1 97.62 111 ASN B O 1
ATOM 2058 N N . VAL B 1 112 ? 4.23 17.312 8.547 1 96.44 112 VAL B N 1
ATOM 2059 C CA . VAL B 1 112 ? 5.574 17.781 8.234 1 96.44 112 VAL B CA 1
ATOM 2060 C C . VAL B 1 112 ? 5.508 19.172 7.617 1 96.44 112 VAL B C 1
ATOM 2062 O O . VAL B 1 112 ? 4.484 19.562 7.047 1 96.44 112 VAL B O 1
ATOM 2065 N N . LYS B 1 113 ? 6.57 19.875 7.77 1 94.25 113 LYS B N 1
ATOM 2066 C CA . LYS B 1 113 ? 6.852 21.094 7.02 1 94.25 113 LYS B CA 1
ATOM 2067 C C . LYS B 1 113 ? 7.773 20.812 5.836 1 94.25 113 LYS B C 1
ATOM 2069 O O . LYS B 1 113 ? 8.734 20.047 5.961 1 94.25 113 LYS B O 1
ATOM 2074 N N . ILE B 1 114 ? 7.414 21.406 4.738 1 89.81 114 ILE B N 1
ATOM 2075 C CA . ILE B 1 114 ? 8.219 21.25 3.527 1 89.81 114 ILE B CA 1
ATOM 2076 C C . ILE B 1 114 ? 8.789 22.609 3.121 1 89.81 114 ILE B C 1
ATOM 2078 O O . ILE B 1 114 ? 8.047 23.578 2.953 1 89.81 114 ILE B O 1
ATOM 2082 N N . ALA B 1 115 ? 10.094 22.594 2.996 1 87.62 115 ALA B N 1
ATOM 2083 C CA . ALA B 1 115 ? 10.758 23.844 2.643 1 87.62 115 ALA B CA 1
ATOM 2084 C C . ALA B 1 115 ? 10.336 24.312 1.258 1 87.62 115 ALA B C 1
ATOM 2086 O O . ALA B 1 115 ? 9.836 23.531 0.448 1 87.62 115 ALA B O 1
ATOM 2087 N N . GLU B 1 116 ? 10.625 25.547 1.003 1 82.5 116 GLU B N 1
ATOM 2088 C CA . GLU B 1 116 ? 10.211 26.156 -0.258 1 82.5 116 GLU B CA 1
ATOM 2089 C C . GLU B 1 116 ? 10.891 25.484 -1.446 1 82.5 116 GLU B C 1
ATOM 2091 O O . GLU B 1 116 ? 10.273 25.297 -2.498 1 82.5 116 GLU B O 1
ATOM 2096 N N . ASP B 1 117 ? 12.117 25.109 -1.217 1 79.62 117 ASP B N 1
ATOM 2097 C CA . ASP B 1 117 ? 12.844 24.453 -2.301 1 79.62 117 ASP B CA 1
ATOM 2098 C C . ASP B 1 117 ? 12.562 22.953 -2.33 1 79.62 117 ASP B C 1
ATOM 2100 O O . ASP B 1 117 ? 13.094 22.234 -3.18 1 79.62 117 ASP B O 1
ATOM 2104 N N . ARG B 1 118 ? 11.727 22.531 -1.388 1 79 118 ARG B N 1
ATOM 2105 C CA . ARG B 1 118 ? 11.219 21.156 -1.273 1 79 118 ARG B CA 1
ATOM 2106 C C . ARG B 1 118 ? 12.336 20.188 -0.908 1 79 118 ARG B C 1
ATOM 2108 O O . ARG B 1 118 ? 12.148 18.969 -0.94 1 79 118 ARG B O 1
ATOM 2115 N N . ASN B 1 119 ? 13.422 20.688 -0.546 1 82.31 119 ASN B N 1
ATOM 2116 C CA . ASN B 1 119 ? 14.562 19.828 -0.282 1 82.31 119 ASN B CA 1
ATOM 2117 C C . ASN B 1 119 ? 14.602 19.375 1.176 1 82.31 119 ASN B C 1
ATOM 2119 O O . ASN B 1 119 ? 15.289 18.406 1.514 1 82.31 119 ASN B O 1
ATOM 2123 N N . GLU B 1 120 ? 13.852 20.109 1.911 1 88.75 120 GLU B N 1
ATOM 2124 C CA . GLU B 1 120 ? 13.852 19.766 3.33 1 88.75 120 GLU B CA 1
ATOM 2125 C C . GLU B 1 120 ? 12.438 19.469 3.82 1 88.75 120 GLU B C 1
ATOM 2127 O O . GLU B 1 120 ? 11.523 20.266 3.639 1 88.75 120 GLU B O 1
ATOM 2132 N N . ILE B 1 121 ? 12.297 18.281 4.352 1 91.38 121 ILE B N 1
ATOM 2133 C CA . ILE B 1 121 ? 11.047 17.859 4.98 1 91.38 121 ILE B CA 1
ATOM 2134 C C . ILE B 1 121 ? 11.297 17.531 6.449 1 91.38 121 ILE B C 1
ATOM 2136 O O . ILE B 1 121 ? 12.133 16.688 6.773 1 91.38 121 ILE B O 1
ATOM 2140 N N . LYS B 1 122 ? 10.609 18.281 7.324 1 94 122 LYS B N 1
ATOM 2141 C CA . LYS B 1 122 ? 10.812 18.094 8.758 1 94 122 LYS B CA 1
ATOM 2142 C C . LYS B 1 122 ? 9.484 17.953 9.492 1 94 122 LYS B C 1
ATOM 2144 O O . LYS B 1 122 ? 8.523 18.656 9.188 1 94 122 LYS B O 1
ATOM 2149 N N . SER B 1 123 ? 9.523 17.078 10.484 1 96.38 123 SER B N 1
ATOM 2150 C CA . SER B 1 123 ? 8.32 16.906 11.297 1 96.38 123 SER B CA 1
ATOM 2151 C C . SER B 1 123 ? 7.926 18.203 11.984 1 96.38 123 SER B C 1
ATOM 2153 O O . SER B 1 123 ? 8.789 19 12.375 1 96.38 123 SER B O 1
ATOM 2155 N N . GLU B 1 124 ? 6.668 18.375 12.125 1 96.62 124 GLU B N 1
ATOM 2156 C CA . GLU B 1 124 ? 6.09 19.547 12.789 1 96.62 124 GLU B CA 1
ATOM 2157 C C . GLU B 1 124 ? 4.914 19.156 13.672 1 96.62 124 GLU B C 1
ATOM 2159 O O . GLU B 1 124 ? 4.078 18.328 13.281 1 96.62 124 GLU B O 1
ATOM 2164 N N . ALA B 1 125 ? 4.832 19.812 14.766 1 97.81 125 ALA B N 1
ATOM 2165 C CA . ALA B 1 125 ? 3.756 19.5 15.703 1 97.81 125 ALA B CA 1
ATOM 2166 C C . ALA B 1 125 ? 2.395 19.859 15.117 1 97.81 125 ALA B C 1
ATOM 2168 O O . ALA B 1 125 ? 2.252 20.891 14.453 1 97.81 125 ALA B O 1
ATOM 2169 N N . PHE B 1 126 ? 1.427 19.047 15.43 1 97.5 126 PHE B N 1
ATOM 2170 C CA . PHE B 1 126 ? 0.054 19.469 15.172 1 97.5 126 PHE B CA 1
A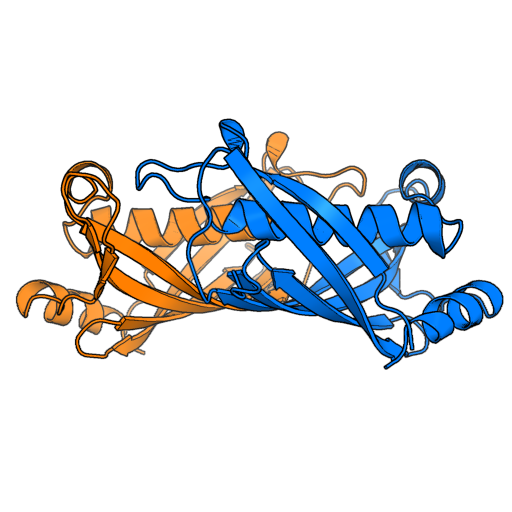TOM 2171 C C . PHE B 1 126 ? -0.333 20.641 16.078 1 97.5 126 PHE B C 1
ATOM 2173 O O . PHE B 1 126 ? 0.074 20.688 17.25 1 97.5 126 PHE B O 1
ATOM 2180 N N . SER B 1 127 ? -1.095 21.5 15.547 1 96.69 127 SER B N 1
ATOM 2181 C CA . SER B 1 127 ? -1.64 22.531 16.422 1 96.69 127 SER B CA 1
ATOM 2182 C C . SER B 1 127 ? -2.619 21.953 17.422 1 96.69 127 SER B C 1
ATOM 2184 O O . SER B 1 127 ? -3.162 20.859 17.219 1 96.69 127 SER B O 1
ATOM 2186 N N . GLU B 1 128 ? -2.842 22.688 18.469 1 97.5 128 GLU B N 1
ATOM 2187 C CA . GLU B 1 128 ? -3.777 22.219 19.484 1 97.5 128 GLU B CA 1
ATOM 2188 C C . GLU B 1 128 ? -5.184 22.078 18.906 1 97.5 128 GLU B C 1
ATOM 2190 O O . GLU B 1 128 ? -5.93 21.172 19.312 1 97.5 128 GLU B O 1
ATOM 2195 N N . VAL B 1 129 ? -5.527 22.953 18.031 1 97.12 129 VAL B N 1
ATOM 2196 C CA . VAL B 1 129 ? -6.848 22.906 17.406 1 97.12 129 VAL B CA 1
ATOM 2197 C C . VAL B 1 129 ? -6.996 21.609 16.609 1 97.12 129 VAL B C 1
ATOM 2199 O O . VAL B 1 129 ? -8.008 20.922 16.734 1 97.12 129 VAL B O 1
ATOM 2202 N N . ILE B 1 130 ? -6.027 21.25 15.82 1 96.88 130 ILE B N 1
ATOM 2203 C CA . ILE B 1 130 ? -6.059 20.047 15 1 96.88 130 ILE B CA 1
ATOM 2204 C C . ILE B 1 130 ? -6.059 18.812 15.898 1 96.88 130 ILE B C 1
ATOM 2206 O O . ILE B 1 130 ? -6.801 17.859 15.656 1 96.88 130 ILE B O 1
ATOM 2210 N N . LYS B 1 131 ? -5.242 18.828 16.906 1 97.75 131 LYS B N 1
ATOM 2211 C CA . LYS B 1 131 ? -5.207 17.719 17.844 1 97.75 131 LYS B CA 1
ATOM 2212 C C . LYS B 1 131 ? -6.586 17.469 18.453 1 97.75 131 LYS B C 1
ATOM 2214 O O . LYS B 1 131 ? -7.016 16.312 18.578 1 97.75 131 LYS B O 1
ATOM 2219 N N . SER B 1 132 ? -7.195 18.531 18.859 1 97.12 132 SER B N 1
ATOM 2220 C CA . SER B 1 132 ? -8.523 18.406 19.438 1 97.12 132 SER B CA 1
ATOM 2221 C C . SER B 1 132 ? -9.508 17.766 18.469 1 97.12 132 SER B C 1
ATOM 2223 O O . SER B 1 132 ? -10.297 16.906 18.859 1 97.12 132 SER B O 1
ATOM 2225 N N . LYS B 1 133 ? -9.469 18.172 17.234 1 97.31 133 LYS B N 1
ATOM 2226 C CA . LYS B 1 133 ? -10.359 17.609 16.219 1 97.31 133 LYS B CA 1
ATOM 2227 C C . LYS B 1 133 ? -10.047 16.141 15.969 1 97.31 133 LYS B C 1
ATOM 2229 O O . LYS B 1 133 ? -10.953 15.328 15.805 1 97.31 133 LYS B O 1
ATOM 2234 N N . ILE B 1 134 ? -8.727 15.797 15.914 1 97.88 134 ILE B N 1
ATOM 2235 C CA . ILE B 1 134 ? -8.289 14.422 15.703 1 97.88 134 ILE B CA 1
ATOM 2236 C C . ILE B 1 134 ? -8.836 13.531 16.812 1 97.88 134 ILE B C 1
ATOM 2238 O O . ILE B 1 134 ? -9.297 12.422 16.562 1 97.88 134 ILE B O 1
ATOM 2242 N N . MET B 1 135 ? -8.891 14.008 17.984 1 96.38 135 MET B N 1
ATOM 2243 C CA . MET B 1 135 ? -9.258 13.234 19.156 1 96.38 135 MET B CA 1
ATOM 2244 C C . MET B 1 135 ? -10.742 12.875 19.141 1 96.38 135 MET B C 1
ATOM 2246 O O . MET B 1 135 ? -11.18 11.961 19.828 1 96.38 135 MET B O 1
ATOM 2250 N N . ASN B 1 136 ? -11.523 13.547 18.344 1 96.56 136 ASN B N 1
ATOM 2251 C CA . ASN B 1 136 ? -12.93 13.203 18.172 1 96.56 136 ASN B CA 1
ATOM 2252 C C . ASN B 1 136 ? -13.102 11.828 17.547 1 96.56 136 ASN B C 1
ATOM 2254 O O . ASN B 1 136 ? -14.203 11.266 17.562 1 96.56 136 ASN B O 1
ATOM 2258 N N . TYR B 1 137 ? -12.062 11.305 17 1 97.56 137 TYR B N 1
ATOM 2259 C CA . TYR B 1 137 ? -12.148 10.031 16.297 1 97.56 137 TYR B CA 1
ATOM 2260 C C . TYR B 1 137 ? -11.336 8.953 17 1 97.56 137 TYR B C 1
ATOM 2262 O O . TYR B 1 137 ? -11.008 7.922 16.422 1 97.56 137 TYR B O 1
ATOM 2270 N N . GLN B 1 138 ? -10.914 9.219 18.25 1 94.19 138 GLN B N 1
ATOM 2271 C CA . GLN B 1 138 ? -10.18 8.219 19.016 1 94.19 138 GLN B CA 1
ATOM 2272 C C . GLN B 1 138 ? -11.125 7.16 19.578 1 94.19 138 GLN B C 1
ATOM 2274 O O . GLN B 1 138 ? -12.141 7.488 20.188 1 94.19 138 GLN B O 1
ATOM 2279 N N . LEU B 1 139 ? -10.859 5.988 19.266 1 83.94 139 LEU B N 1
ATOM 2280 C CA . LEU B 1 139 ? -11.641 4.895 19.828 1 83.94 139 LEU B CA 1
ATOM 2281 C C . LEU B 1 139 ? -10.977 4.336 21.078 1 83.94 139 LEU B C 1
ATOM 2283 O O . LEU B 1 139 ? -9.75 4.215 21.125 1 83.94 139 LEU B O 1
#

pLDDT: mean 95.53, std 6.38, range [57.91, 98.94]

Nearest PDB structures (foldseek):
  5vpj-assembly1_B  TM=8.809E-01  e=7.653E-10  Actinomadura verrucosospora
  2w3x-assembly1_B  TM=8.997E-01  e=1.340E-09  Micromonospora echinospora
  5t06-assembly1_B  TM=9.234E-01  e=2.774E-09  Escherichia coli O157:H7
  5vpj-assembly2_F  TM=8.850E-01  e=2.096E-09  Actinomadura verrucosospora
  5kl9-assembly1_B  TM=9.167E-01  e=2.623E-09  Escherichia coli O157:H7

InterPro domains:
  IPR029069 HotDog domain superfamily [SSF54637] (2-137)